Protein AF-A0AAD8Y203-F1 (afdb_monomer_lite)

Sequence (246 aa):
MCTVCIVSIIPESLSLRHSIGEWCLFFSMGWGVYALLSNWLSTMPDEDEWGNLLAPPPPIEGDIITSKEQSSSWRLTVLLFLALLLHNFPEGLAVAFASSASSNSSIDSSPSSLASIVTLSIALHNIPEGIVIAVPCMAARPNKPWLAFGLASLSGLAEPFGAFLCLTMMRLNRSFAANGHDIASSSVNIGGSLAFVAGIMMAVSICELIPQALEQQKESDDPNSFNTGIVLGGTVMVLTELCIGD

Radius of gyration: 20.48 Å; chains: 1; bounding box: 59×30×64 Å

pLDDT: mean 76.32, std 13.88, range [38.09, 94.19]

Foldseek 3Di:
DLLCLVPPLQVVLVVLDPDPVLLVVLLVVLLVVLVVVVVVVVPPDPLVVCCVVVNQPDDPPDDPVLSVLLSVLSVQLVVLLVLLLVLLLLLLLLLLLLVVVLVVDPDDDDSPQRSVLSVQLVVVVLVVSLCSNLVSVCSNPVPCSVVSNVSSVNSNVSNVVSNVVNVVVVVVVVVVCVPPPPPVPPPPSSSSSSSSSSSNNVSSCPPPVLVVLVVVCVVDPDVCPSVCCVVVVSVVSVVSSVVRVD

Structure (mmCIF, N/CA/C/O backbone):
data_AF-A0AAD8Y203-F1
#
_entry.id   AF-A0AAD8Y203-F1
#
loop_
_atom_site.group_PDB
_atom_site.id
_atom_site.type_symbol
_atom_site.label_atom_id
_atom_site.label_alt_id
_atom_site.label_comp_id
_atom_site.label_asym_id
_atom_site.label_entity_id
_atom_site.label_seq_id
_atom_site.pdbx_PDB_ins_code
_atom_site.Cartn_x
_atom_site.Cartn_y
_atom_site.Cartn_z
_atom_site.occupancy
_atom_site.B_iso_or_equiv
_atom_site.auth_seq_id
_atom_site.auth_comp_id
_atom_site.auth_asym_id
_atom_site.auth_atom_id
_atom_site.pdbx_PDB_model_num
ATOM 1 N N . MET A 1 1 ? -5.215 -1.401 -4.037 1.00 73.06 1 MET A N 1
ATOM 2 C CA . MET A 1 1 ? -3.788 -1.753 -4.165 1.00 73.06 1 MET A CA 1
ATOM 3 C C . MET A 1 1 ? -3.548 -2.852 -5.189 1.00 73.06 1 MET A C 1
ATOM 5 O O . MET A 1 1 ? -2.939 -2.560 -6.209 1.00 73.06 1 MET A O 1
ATOM 9 N N . CYS A 1 2 ? -4.100 -4.065 -5.018 1.00 81.44 2 CYS A N 1
ATOM 10 C CA . CYS A 1 2 ? -3.964 -5.144 -6.016 1.00 81.44 2 CYS A CA 1
ATOM 11 C C . CYS A 1 2 ? -4.275 -4.695 -7.451 1.00 81.44 2 CYS A C 1
ATOM 13 O O . CYS A 1 2 ? -3.513 -5.008 -8.358 1.00 81.44 2 CYS A O 1
ATOM 15 N N . THR A 1 3 ? -5.352 -3.930 -7.649 1.00 81.62 3 THR A N 1
ATOM 16 C CA . THR A 1 3 ? -5.737 -3.406 -8.966 1.00 81.62 3 THR A CA 1
ATOM 17 C C . THR A 1 3 ? -4.644 -2.540 -9.593 1.00 81.62 3 THR A C 1
ATOM 19 O O . THR A 1 3 ? -4.228 -2.845 -10.700 1.00 81.62 3 THR A O 1
ATOM 22 N N . VAL A 1 4 ? -4.104 -1.551 -8.871 1.00 76.44 4 VAL A N 1
ATOM 23 C CA . VAL A 1 4 ? -3.029 -0.666 -9.369 1.00 76.44 4 VAL A CA 1
ATOM 24 C C . VAL A 1 4 ? -1.774 -1.466 -9.719 1.00 76.44 4 VAL A C 1
ATOM 26 O O . VAL A 1 4 ? -1.149 -1.253 -10.758 1.00 76.44 4 VAL A O 1
ATOM 29 N N . CYS A 1 5 ? -1.410 -2.450 -8.893 1.00 79.81 5 CYS A N 1
ATOM 30 C CA . CYS A 1 5 ? -0.289 -3.327 -9.216 1.00 79.81 5 CYS A CA 1
ATOM 31 C C . CYS A 1 5 ? -0.535 -4.137 -10.491 1.00 79.81 5 CYS A C 1
ATOM 33 O O . CYS A 1 5 ? 0.361 -4.238 -11.322 1.00 79.81 5 CYS A O 1
ATOM 35 N N . ILE A 1 6 ? -1.722 -4.727 -10.640 1.00 84.75 6 ILE A N 1
ATOM 36 C CA . ILE A 1 6 ? -2.056 -5.615 -11.761 1.00 84.75 6 ILE A CA 1
ATOM 37 C C . ILE A 1 6 ? -2.215 -4.837 -13.068 1.00 84.75 6 ILE A C 1
ATOM 39 O O . ILE A 1 6 ? -1.773 -5.321 -14.108 1.00 84.75 6 ILE A O 1
ATOM 43 N N . VAL A 1 7 ? -2.845 -3.665 -13.023 1.00 79.06 7 VAL A N 1
ATOM 44 C CA . VAL A 1 7 ? -3.215 -2.902 -14.220 1.00 79.06 7 VAL A CA 1
ATOM 45 C C . VAL A 1 7 ? -2.117 -1.926 -14.638 1.00 79.06 7 VAL A C 1
ATOM 47 O O . VAL A 1 7 ? -1.874 -1.783 -15.833 1.00 79.06 7 VAL A O 1
ATOM 50 N N . SER A 1 8 ? -1.399 -1.325 -13.686 1.00 75.50 8 SER A N 1
ATOM 51 C CA . SER A 1 8 ? -0.403 -0.288 -13.982 1.00 75.50 8 SER A CA 1
ATOM 52 C C . SER A 1 8 ? 1.034 -0.768 -13.774 1.00 75.50 8 SER A C 1
ATOM 54 O O . SER A 1 8 ? 1.823 -0.836 -14.718 1.00 75.50 8 SER A O 1
ATOM 56 N N . ILE A 1 9 ? 1.401 -1.139 -12.544 1.00 78.00 9 ILE A N 1
ATOM 57 C CA . ILE A 1 9 ? 2.820 -1.327 -12.183 1.00 78.00 9 ILE A CA 1
ATOM 58 C C . ILE A 1 9 ? 3.416 -2.583 -12.830 1.00 78.00 9 ILE A C 1
ATOM 60 O O . ILE A 1 9 ? 4.532 -2.538 -13.347 1.00 78.00 9 ILE A O 1
ATOM 64 N N . ILE A 1 10 ? 2.700 -3.713 -12.821 1.00 86.19 10 ILE A N 1
ATOM 65 C CA . ILE A 1 10 ? 3.190 -4.966 -13.408 1.00 86.19 10 ILE A CA 1
ATOM 66 C C . ILE A 1 10 ? 3.362 -4.820 -14.928 1.00 86.19 10 ILE A C 1
ATOM 68 O O . ILE A 1 10 ? 4.470 -5.091 -15.397 1.00 86.19 10 ILE A O 1
ATOM 72 N N . PRO A 1 11 ? 2.366 -4.361 -15.709 1.00 83.00 11 PRO A N 1
ATOM 73 C CA . PRO A 1 11 ? 2.535 -4.175 -17.149 1.00 83.00 11 PRO A CA 1
ATOM 74 C C . PRO A 1 11 ? 3.680 -3.224 -17.509 1.00 83.00 11 PRO A C 1
ATOM 76 O O . PRO A 1 11 ? 4.482 -3.558 -18.381 1.00 83.00 11 PRO A O 1
ATOM 79 N N . GLU A 1 12 ? 3.828 -2.110 -16.789 1.00 78.38 12 GLU A N 1
ATOM 80 C CA . GLU A 1 12 ? 4.913 -1.150 -17.028 1.00 78.38 12 GLU A CA 1
ATOM 81 C C . GLU A 1 12 ? 6.288 -1.715 -16.633 1.00 78.38 12 GLU A C 1
ATOM 83 O O . GLU A 1 12 ? 7.275 -1.605 -17.358 1.00 78.38 12 GLU A O 1
ATOM 88 N N . SER A 1 13 ? 6.373 -2.428 -15.507 1.00 83.00 13 SER A N 1
ATOM 89 C CA . SER A 1 13 ? 7.614 -3.113 -15.118 1.00 83.00 13 SER A CA 1
ATOM 90 C C . SER A 1 13 ? 8.032 -4.174 -16.142 1.00 83.00 13 SER A C 1
ATOM 92 O O . SER A 1 13 ? 9.222 -4.396 -16.374 1.00 83.00 13 SER A O 1
ATOM 94 N N . LEU A 1 14 ? 7.050 -4.824 -16.773 1.00 83.94 14 LEU A N 1
ATOM 95 C CA . LEU A 1 14 ? 7.259 -5.798 -17.829 1.00 83.94 14 LEU A CA 1
ATOM 96 C C . LEU A 1 14 ? 7.660 -5.110 -19.143 1.00 83.94 14 LEU A C 1
ATOM 98 O O . LEU A 1 14 ? 8.529 -5.647 -19.829 1.00 83.94 14 LEU A O 1
ATOM 102 N N . SER A 1 15 ? 7.089 -3.958 -19.501 1.00 80.50 15 SER A N 1
ATOM 103 C CA . SER A 1 15 ? 7.440 -3.228 -20.732 1.00 80.50 15 SER A CA 1
ATOM 104 C C . SER A 1 15 ? 8.883 -2.703 -20.703 1.00 80.50 15 SER A C 1
ATOM 106 O O . SER A 1 15 ? 9.566 -2.718 -21.726 1.00 80.50 15 SER A O 1
ATOM 108 N N . LEU A 1 16 ? 9.377 -2.337 -19.516 1.00 76.81 16 LEU A N 1
ATOM 109 C CA . LEU A 1 16 ? 10.721 -1.794 -19.292 1.00 76.81 16 LEU A CA 1
ATOM 110 C C . LEU A 1 16 ? 11.803 -2.859 -19.015 1.00 76.81 16 LEU A C 1
ATOM 112 O O . LEU A 1 16 ? 12.959 -2.502 -18.780 1.00 76.81 16 LEU A O 1
ATOM 116 N N . ARG A 1 17 ? 11.467 -4.161 -19.002 1.00 74.38 17 ARG A N 1
ATOM 117 C CA . ARG A 1 17 ? 12.418 -5.238 -18.648 1.00 74.38 17 ARG A CA 1
ATOM 118 C C . ARG A 1 17 ? 13.262 -5.714 -19.832 1.00 74.38 17 ARG A C 1
ATOM 120 O O . ARG A 1 17 ? 12.772 -5.832 -20.951 1.00 74.38 17 ARG A O 1
ATOM 127 N N . HIS A 1 18 ? 14.486 -6.160 -19.543 1.00 70.50 18 HIS A N 1
ATOM 128 C CA . HIS A 1 18 ? 15.331 -6.872 -20.511 1.00 70.50 18 HIS A CA 1
ATOM 129 C C . HIS A 1 18 ? 15.060 -8.386 -20.552 1.00 70.50 18 HIS A C 1
ATOM 131 O O . HIS A 1 18 ? 15.062 -8.986 -21.626 1.00 70.50 18 HIS A O 1
ATOM 137 N N . SER A 1 19 ? 14.796 -9.016 -19.400 1.00 87.19 19 SER A N 1
ATOM 138 C CA . SER A 1 19 ? 14.534 -10.457 -19.284 1.00 87.19 19 SER A CA 1
ATOM 139 C C . SER A 1 19 ? 13.443 -10.760 -18.256 1.00 87.19 19 SER A C 1
ATOM 141 O O . SER A 1 19 ? 13.346 -10.112 -17.215 1.00 87.19 19 SER A O 1
ATOM 143 N N . ILE A 1 20 ? 12.626 -11.787 -18.522 1.00 89.31 20 ILE A N 1
ATOM 144 C CA . ILE A 1 20 ? 11.624 -12.273 -17.560 1.00 89.31 20 ILE A CA 1
ATOM 145 C C . ILE A 1 20 ? 12.271 -12.872 -16.305 1.00 89.31 20 ILE A C 1
ATOM 147 O O . ILE A 1 20 ? 11.727 -12.724 -15.218 1.00 89.31 20 ILE A O 1
ATOM 151 N N . GLY A 1 21 ? 13.448 -13.496 -16.437 1.00 89.44 21 GLY A N 1
ATOM 152 C CA . GLY A 1 21 ? 14.162 -14.071 -15.297 1.00 89.44 21 GLY A CA 1
ATOM 153 C C . GLY A 1 21 ? 14.600 -12.996 -14.305 1.00 89.44 21 GLY A C 1
ATOM 154 O O . GLY A 1 21 ? 14.379 -13.137 -13.107 1.00 89.44 21 GLY A O 1
ATOM 155 N N . GLU A 1 22 ? 15.137 -11.884 -14.809 1.00 86.50 22 GLU A N 1
ATOM 156 C CA . GLU A 1 22 ? 15.487 -10.723 -13.985 1.00 86.50 22 GLU A CA 1
ATOM 157 C C . GLU A 1 22 ? 14.253 -10.134 -13.304 1.00 86.50 22 GLU A C 1
ATOM 159 O O . GLU A 1 22 ? 14.273 -9.888 -12.102 1.00 86.50 22 GLU A O 1
ATOM 164 N N . TRP A 1 23 ? 13.151 -9.979 -14.040 1.00 90.44 23 TRP A N 1
ATOM 165 C CA . TRP A 1 23 ? 11.895 -9.488 -13.474 1.00 90.44 23 TRP A CA 1
ATOM 166 C C . TRP A 1 23 ? 11.397 -10.368 -12.321 1.00 90.44 23 TRP A C 1
ATOM 168 O O . TRP A 1 23 ? 11.092 -9.851 -11.247 1.00 90.44 23 TRP A O 1
ATOM 178 N N . CYS A 1 24 ? 11.390 -11.694 -12.497 1.00 93.75 24 CYS A N 1
ATOM 179 C CA . CYS A 1 24 ? 11.003 -12.629 -11.441 1.00 93.75 24 CYS A CA 1
ATOM 180 C C . CYS A 1 24 ? 11.917 -12.522 -10.214 1.00 93.75 24 CYS A C 1
ATOM 182 O O . CYS A 1 24 ? 11.424 -12.619 -9.091 1.00 93.75 24 CYS A O 1
ATOM 184 N N . LEU A 1 25 ? 13.223 -12.306 -10.409 1.00 92.31 25 LEU A N 1
ATOM 185 C CA . LEU A 1 25 ? 14.168 -12.102 -9.308 1.00 92.31 25 LEU A CA 1
ATOM 186 C C . LEU A 1 25 ? 13.836 -10.835 -8.516 1.00 92.31 25 LEU A C 1
ATOM 188 O O . LEU A 1 25 ? 13.725 -10.904 -7.295 1.00 92.31 25 LEU A O 1
ATOM 192 N N . PHE A 1 26 ? 13.625 -9.704 -9.192 1.00 90.31 26 PHE A N 1
ATOM 193 C CA . PHE A 1 26 ? 13.267 -8.449 -8.525 1.00 90.31 26 PHE A CA 1
ATOM 194 C C . PHE A 1 26 ? 11.910 -8.533 -7.819 1.00 90.31 26 PHE A C 1
ATOM 196 O O . PHE A 1 26 ? 11.800 -8.136 -6.660 1.00 90.31 26 PHE A O 1
ATOM 203 N N . PHE A 1 27 ? 10.901 -9.110 -8.472 1.00 92.56 27 PHE A N 1
ATOM 204 C CA . PHE A 1 27 ? 9.587 -9.331 -7.868 1.00 92.56 27 PHE A CA 1
ATOM 205 C C . PHE A 1 27 ? 9.682 -10.214 -6.613 1.00 92.56 27 PHE A C 1
ATOM 207 O O . PHE A 1 27 ? 9.148 -9.872 -5.557 1.00 92.56 27 PHE A O 1
ATOM 214 N N . SER A 1 28 ? 10.440 -11.313 -6.691 1.00 94.19 28 SER A N 1
ATOM 215 C CA . SER A 1 28 ? 10.671 -12.213 -5.550 1.00 94.19 28 SER A CA 1
ATOM 216 C C . SER A 1 28 ? 11.475 -11.542 -4.437 1.00 94.19 28 SER A C 1
ATOM 218 O O . SER A 1 28 ? 11.228 -11.797 -3.262 1.00 94.19 28 SER A O 1
ATOM 220 N N . MET A 1 29 ? 12.414 -10.656 -4.779 1.00 91.38 29 MET A N 1
ATOM 221 C CA . MET A 1 29 ? 13.146 -9.852 -3.801 1.00 91.38 29 MET A CA 1
ATOM 222 C C . MET A 1 29 ? 12.202 -8.911 -3.042 1.00 91.38 29 MET A C 1
ATOM 224 O O . MET A 1 29 ? 12.346 -8.770 -1.829 1.00 91.38 29 MET A O 1
ATOM 228 N N . GLY A 1 30 ? 11.202 -8.333 -3.716 1.00 88.75 30 GLY A N 1
ATOM 229 C CA . GLY A 1 30 ? 10.141 -7.558 -3.067 1.00 88.75 30 GLY A CA 1
ATOM 230 C C . GLY A 1 30 ? 9.349 -8.396 -2.060 1.00 88.75 30 GLY A C 1
ATOM 231 O O . GLY A 1 30 ? 9.157 -7.982 -0.918 1.00 88.75 30 GLY A O 1
ATOM 232 N N . TRP A 1 31 ? 8.993 -9.627 -2.433 1.00 90.81 31 TRP A N 1
ATOM 233 C CA . TRP A 1 31 ? 8.357 -10.582 -1.517 1.00 90.81 31 TRP A CA 1
ATOM 234 C C . TRP A 1 31 ? 9.254 -10.955 -0.328 1.00 90.81 31 TRP A C 1
ATOM 236 O O . TRP A 1 31 ? 8.781 -11.099 0.797 1.00 90.81 31 TRP A O 1
ATOM 246 N N . GLY A 1 32 ? 10.564 -11.081 -0.557 1.00 90.12 32 GLY A N 1
ATOM 247 C CA . GLY A 1 32 ? 11.553 -11.308 0.495 1.00 90.12 32 GLY A CA 1
ATOM 248 C C . GLY A 1 32 ? 11.643 -10.141 1.479 1.00 90.12 32 GLY A C 1
ATOM 249 O O . GLY A 1 32 ? 11.708 -10.366 2.684 1.00 90.12 32 GLY A O 1
ATOM 250 N N . VAL A 1 33 ? 11.581 -8.898 0.991 1.00 85.44 33 VAL A N 1
ATOM 251 C CA . VAL A 1 33 ? 11.507 -7.709 1.855 1.00 85.44 33 VAL A CA 1
ATOM 252 C C . VAL A 1 33 ? 10.214 -7.701 2.656 1.00 85.44 33 VAL A C 1
ATOM 254 O O . VAL A 1 33 ? 10.277 -7.476 3.861 1.00 85.44 33 VAL A O 1
ATOM 257 N N . TYR A 1 34 ? 9.074 -8.023 2.039 1.00 85.31 34 TYR A N 1
ATOM 258 C CA . TYR A 1 34 ? 7.835 -8.233 2.789 1.00 85.31 34 TYR A CA 1
ATOM 259 C C . TYR A 1 34 ? 8.019 -9.293 3.880 1.00 85.31 34 TYR A C 1
ATOM 261 O O . TYR A 1 34 ? 7.684 -9.020 5.021 1.00 85.31 34 TYR A O 1
ATOM 269 N N . ALA A 1 35 ? 8.609 -10.452 3.578 1.00 86.25 35 ALA A N 1
ATOM 270 C CA . ALA A 1 35 ? 8.815 -11.511 4.567 1.00 86.25 35 ALA A CA 1
ATOM 271 C C . ALA A 1 35 ? 9.720 -11.072 5.733 1.00 86.25 35 ALA A C 1
ATOM 273 O O . ALA A 1 35 ? 9.514 -11.477 6.874 1.00 86.25 35 ALA A O 1
ATOM 274 N N . LEU A 1 36 ? 10.721 -10.226 5.471 1.00 83.56 36 LEU A N 1
ATOM 275 C CA . LEU A 1 36 ? 11.549 -9.631 6.522 1.00 83.56 36 LEU A CA 1
ATOM 276 C C . LEU A 1 36 ? 10.759 -8.623 7.357 1.00 83.56 36 LEU A C 1
ATOM 278 O O . LEU A 1 36 ? 10.878 -8.629 8.581 1.00 83.56 36 LEU A O 1
ATOM 282 N N . LEU A 1 37 ? 9.955 -7.778 6.707 1.00 76.88 37 LEU A N 1
ATOM 283 C CA . LEU A 1 37 ? 9.093 -6.806 7.375 1.00 76.88 37 LEU A CA 1
ATOM 284 C C . LEU A 1 37 ? 8.013 -7.497 8.205 1.00 76.88 37 LEU A C 1
ATOM 286 O O . LEU A 1 37 ? 7.801 -7.091 9.337 1.00 76.88 37 LEU A O 1
ATOM 290 N N . SER A 1 38 ? 7.382 -8.552 7.692 1.00 77.00 38 SER A N 1
ATOM 291 C CA . SER A 1 38 ? 6.360 -9.327 8.395 1.00 77.00 38 SER A CA 1
ATOM 292 C C . SER A 1 38 ? 6.967 -10.110 9.554 1.00 77.00 38 SER A C 1
ATOM 294 O O . SER A 1 38 ? 6.402 -10.137 10.642 1.00 77.00 38 SER A O 1
ATOM 296 N N . ASN A 1 39 ? 8.166 -10.674 9.378 1.00 81.81 39 ASN A N 1
ATOM 297 C CA . ASN A 1 39 ? 8.889 -11.314 10.468 1.00 81.81 39 ASN A CA 1
ATOM 298 C C . ASN A 1 39 ? 9.279 -10.289 11.544 1.00 81.81 39 ASN A C 1
ATOM 300 O O . ASN A 1 39 ? 9.096 -10.545 12.728 1.00 81.81 39 ASN A O 1
ATOM 304 N N . TRP A 1 40 ? 9.755 -9.104 11.159 1.00 77.12 40 TRP A N 1
ATOM 305 C CA . TRP A 1 40 ? 10.027 -8.021 12.108 1.00 77.12 40 TRP A CA 1
ATOM 306 C C . TRP A 1 40 ? 8.750 -7.519 12.801 1.00 77.12 40 TRP A C 1
ATOM 308 O O . TRP A 1 40 ? 8.743 -7.336 14.017 1.00 77.12 40 TRP A O 1
ATOM 318 N N . LEU A 1 41 ? 7.645 -7.391 12.066 1.00 68.38 41 LEU A N 1
ATOM 319 C CA . LEU A 1 41 ? 6.327 -7.056 12.607 1.00 68.38 41 LEU A CA 1
ATOM 320 C C . LEU A 1 41 ? 5.859 -8.119 13.611 1.00 68.38 41 LEU A C 1
ATOM 322 O O . LEU A 1 41 ? 5.340 -7.770 14.662 1.00 68.38 41 LEU A O 1
ATOM 326 N N . SER A 1 42 ? 6.134 -9.400 13.352 1.00 69.12 42 SER A N 1
ATOM 327 C CA . SER A 1 42 ? 5.827 -10.496 14.280 1.00 69.12 42 SER A CA 1
ATOM 328 C C . SER A 1 42 ? 6.706 -10.517 15.534 1.00 69.12 42 SER A C 1
ATOM 330 O O . SER A 1 42 ? 6.329 -11.125 16.527 1.00 69.12 42 SER A O 1
ATOM 332 N N . THR A 1 43 ? 7.870 -9.852 15.512 1.00 69.69 43 THR A N 1
ATOM 333 C CA . THR A 1 43 ? 8.705 -9.655 16.714 1.00 69.69 43 THR A CA 1
ATOM 334 C C . THR A 1 43 ? 8.273 -8.462 17.553 1.00 69.69 43 THR A C 1
ATOM 336 O O . THR A 1 43 ? 8.867 -8.205 18.602 1.00 69.69 43 THR A O 1
ATOM 339 N N . MET A 1 44 ? 7.277 -7.701 17.093 1.00 61.19 44 MET A N 1
ATOM 340 C CA . MET A 1 44 ? 6.707 -6.659 17.926 1.00 61.19 44 MET A CA 1
ATOM 341 C C . MET A 1 44 ? 6.047 -7.278 19.162 1.00 61.19 44 MET A C 1
ATOM 343 O O . MET A 1 44 ? 5.532 -8.389 19.063 1.00 61.19 44 MET A O 1
ATOM 347 N N . PRO A 1 45 ? 6.073 -6.569 20.308 1.00 57.53 45 PRO A N 1
ATOM 348 C CA . PRO A 1 45 ? 5.493 -7.040 21.561 1.00 57.53 45 PRO A CA 1
ATOM 349 C C . PRO A 1 45 ? 4.088 -7.624 21.39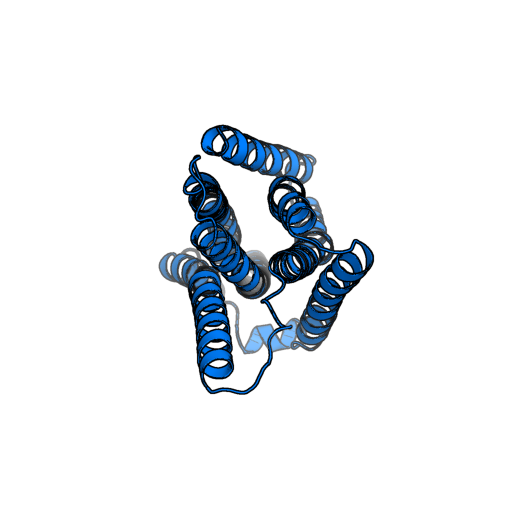2 1.00 57.53 45 PRO A C 1
ATOM 351 O O . PRO A 1 45 ? 3.323 -7.160 20.545 1.00 57.53 45 PRO A O 1
ATOM 354 N N . ASP A 1 46 ? 3.738 -8.609 22.215 1.00 54.88 46 ASP A N 1
ATOM 355 C CA . ASP A 1 46 ? 2.386 -9.165 22.234 1.00 54.88 46 ASP A CA 1
ATOM 356 C C . ASP A 1 46 ? 1.351 -8.107 22.668 1.00 54.88 46 ASP A C 1
ATOM 358 O O . ASP A 1 46 ? 1.672 -7.041 23.208 1.00 54.88 46 ASP A O 1
ATOM 362 N N . GLU A 1 47 ? 0.077 -8.414 22.418 1.00 50.28 47 GLU A N 1
ATOM 363 C CA . GLU A 1 47 ? -1.098 -7.546 22.602 1.00 50.28 47 GLU A CA 1
ATOM 364 C C . GLU A 1 47 ? -1.139 -6.820 23.963 1.00 50.28 47 GLU A C 1
ATOM 366 O O . GLU A 1 47 ? -1.573 -5.667 24.047 1.00 50.28 47 GLU A O 1
ATOM 371 N N . ASP A 1 48 ? -0.621 -7.467 25.009 1.00 53.91 48 ASP A N 1
ATOM 372 C CA . ASP A 1 48 ? -0.634 -6.994 26.394 1.00 53.91 48 ASP A CA 1
ATOM 373 C C . ASP A 1 48 ? 0.468 -5.952 26.693 1.00 53.91 48 ASP A C 1
ATOM 375 O O . ASP A 1 48 ? 0.284 -5.062 27.530 1.00 53.91 48 ASP A O 1
ATOM 379 N N . GLU A 1 49 ? 1.611 -6.009 25.998 1.00 53.50 49 GLU A N 1
ATOM 380 C CA . GLU A 1 49 ? 2.730 -5.067 26.177 1.00 53.50 49 GLU A CA 1
ATOM 381 C C . GLU A 1 49 ? 2.508 -3.758 25.403 1.00 53.50 49 GLU A C 1
ATOM 383 O O . GLU A 1 49 ? 2.794 -2.669 25.921 1.00 53.50 49 GLU A O 1
ATOM 388 N N . TRP A 1 50 ? 1.896 -3.821 24.213 1.00 52.53 50 TRP A N 1
ATOM 389 C CA . TRP A 1 50 ? 1.411 -2.621 23.514 1.00 52.53 50 TRP A CA 1
ATOM 390 C C . TRP A 1 50 ? 0.316 -1.904 24.294 1.00 52.53 50 TRP A C 1
ATOM 392 O O . TRP A 1 50 ? 0.272 -0.674 24.285 1.00 52.53 50 TRP A O 1
ATOM 402 N N . GLY A 1 51 ? -0.514 -2.646 25.031 1.00 48.31 51 GLY A N 1
ATOM 403 C CA . GLY A 1 51 ? -1.500 -2.090 25.956 1.00 48.31 51 GLY A CA 1
ATOM 404 C C . GLY A 1 51 ? -0.901 -1.191 27.046 1.00 48.31 51 GLY A C 1
ATOM 405 O O . GLY A 1 51 ? -1.624 -0.378 27.611 1.00 48.31 51 GLY A O 1
ATOM 406 N N . ASN A 1 52 ? 0.409 -1.263 27.309 1.00 49.31 52 ASN A N 1
ATOM 407 C CA . ASN A 1 52 ? 1.098 -0.382 28.259 1.00 49.31 52 ASN A CA 1
ATOM 408 C C . ASN A 1 52 ? 1.849 0.781 27.578 1.00 49.31 52 ASN A C 1
ATOM 410 O O . ASN A 1 52 ? 1.901 1.880 28.130 1.00 49.31 52 ASN A O 1
ATOM 414 N N . LEU A 1 53 ? 2.397 0.578 26.373 1.00 49.69 53 LEU A N 1
ATOM 415 C CA . LEU A 1 53 ? 3.105 1.612 25.588 1.00 49.69 53 LEU A CA 1
ATOM 416 C C . LEU A 1 53 ? 2.160 2.545 24.814 1.00 49.69 53 LEU A C 1
ATOM 418 O O . LEU A 1 53 ? 2.448 3.726 24.619 1.00 49.69 53 LEU A O 1
ATOM 422 N N . LEU A 1 54 ? 1.019 2.011 24.391 1.00 55.59 54 LEU A N 1
ATOM 423 C CA . LEU A 1 54 ? -0.034 2.666 23.625 1.00 55.59 54 LEU A CA 1
ATOM 424 C C . LEU A 1 54 ? -1.366 2.555 24.370 1.00 55.59 54 LEU A C 1
ATOM 426 O O . LEU A 1 54 ? -2.401 2.353 23.739 1.00 55.59 54 LEU A O 1
ATOM 430 N N . ALA A 1 55 ? -1.333 2.671 25.701 1.00 54.38 55 ALA A N 1
ATOM 431 C CA . ALA A 1 55 ? -2.477 2.373 26.547 1.00 54.38 55 ALA A CA 1
ATOM 432 C C . ALA A 1 55 ? -3.786 2.981 26.024 1.00 54.38 55 ALA A C 1
ATOM 434 O O . ALA A 1 55 ? -3.812 4.177 25.663 1.00 54.38 55 ALA A O 1
ATOM 435 N N . PRO A 1 56 ? -4.872 2.176 25.963 1.00 54.88 56 PRO A N 1
ATOM 436 C CA . PRO A 1 56 ? -6.180 2.717 25.656 1.00 54.88 56 PRO A CA 1
ATOM 437 C C . PRO A 1 56 ? -6.448 3.859 26.647 1.00 54.88 56 PRO A C 1
ATOM 439 O O . PRO A 1 56 ? -6.035 3.785 27.810 1.00 54.88 56 PRO A O 1
ATOM 442 N N . PRO A 1 57 ? -7.046 4.977 26.200 1.00 58.19 57 PRO A N 1
ATOM 443 C CA . PRO A 1 57 ? -7.427 6.030 27.130 1.00 58.19 57 PRO A CA 1
ATOM 444 C C . PRO A 1 57 ? -8.280 5.441 28.268 1.00 58.19 57 PRO A C 1
ATOM 446 O O . PRO A 1 57 ? -8.949 4.427 28.056 1.00 58.19 57 PRO A O 1
ATOM 449 N N . PRO A 1 58 ? -8.266 6.058 29.466 1.00 59.31 58 PRO A N 1
ATOM 450 C CA . PRO A 1 58 ? -9.130 5.615 30.550 1.00 59.31 58 PRO A CA 1
ATOM 451 C C . PRO A 1 58 ? -10.578 5.515 30.040 1.00 59.31 58 PRO A C 1
ATOM 453 O O . PRO A 1 58 ? -10.984 6.378 29.250 1.00 59.31 58 PRO A O 1
ATOM 456 N N . PRO A 1 59 ? -11.331 4.473 30.443 1.00 56.94 59 PRO A N 1
ATOM 457 C CA . PRO A 1 59 ? -12.697 4.264 29.982 1.00 56.94 59 PRO A CA 1
ATOM 458 C C . PRO A 1 59 ? -13.534 5.531 30.145 1.00 56.94 59 PRO A C 1
ATOM 460 O O . PRO A 1 59 ? -13.377 6.261 31.125 1.00 56.94 59 PRO A O 1
ATOM 463 N N . ILE A 1 60 ? -14.467 5.764 29.223 1.00 59.78 60 ILE A N 1
ATOM 464 C CA . ILE A 1 60 ? -15.573 6.680 29.505 1.00 59.78 60 ILE A CA 1
ATOM 465 C C . ILE A 1 60 ? -16.347 6.046 30.669 1.00 59.78 60 ILE A C 1
ATOM 467 O O . ILE A 1 60 ? -16.746 4.885 30.581 1.00 59.78 60 ILE A O 1
ATOM 471 N N . GLU A 1 61 ? -16.451 6.767 31.785 1.00 57.09 61 GLU A N 1
ATOM 472 C CA . GLU A 1 61 ? -16.958 6.267 33.066 1.00 57.09 61 GLU A CA 1
ATOM 473 C C . GLU A 1 61 ? -18.284 5.491 32.892 1.00 57.09 61 GLU A C 1
ATOM 475 O O . GLU A 1 61 ? -19.289 6.071 32.482 1.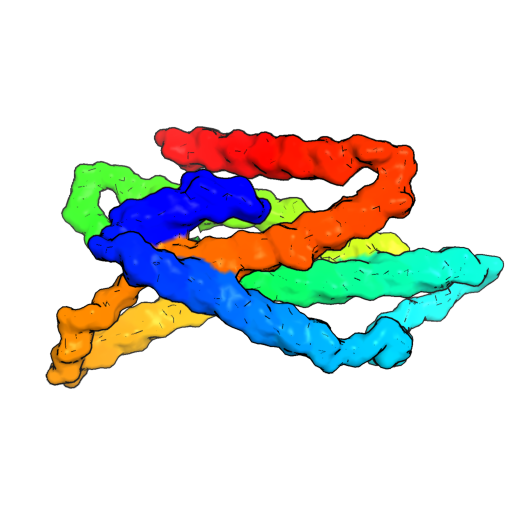00 57.09 61 GLU A O 1
ATOM 480 N N . GLY A 1 62 ? -18.294 4.189 33.217 1.00 59.69 62 GLY A N 1
ATOM 481 C CA . G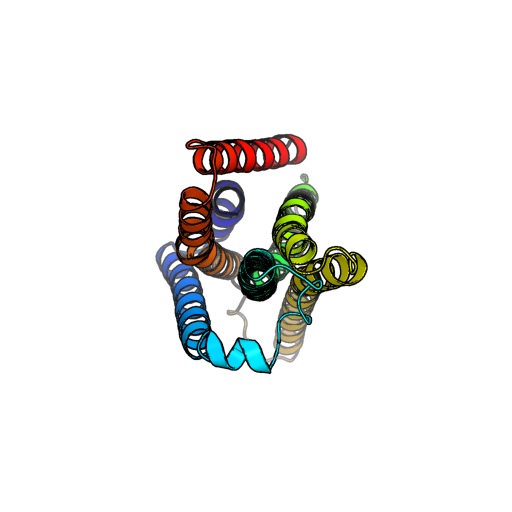LY A 1 62 ? -19.530 3.422 33.433 1.00 59.69 62 GLY A CA 1
ATOM 482 C C . GLY A 1 62 ? -19.763 2.148 32.611 1.00 59.69 62 GLY A C 1
ATOM 483 O O . GLY A 1 62 ? -20.675 1.410 32.977 1.00 59.69 62 GLY A O 1
ATOM 484 N N . ASP A 1 63 ? -18.977 1.832 31.572 1.00 59.19 63 ASP A N 1
ATOM 485 C CA . ASP A 1 63 ? -19.245 0.636 30.749 1.00 59.19 63 ASP A CA 1
ATOM 486 C C . ASP A 1 63 ? -17.970 -0.103 30.275 1.00 59.19 63 ASP A C 1
ATOM 488 O O . ASP A 1 63 ? -17.153 0.407 29.501 1.00 59.19 63 ASP A O 1
ATOM 492 N N . ILE A 1 64 ? -17.805 -1.335 30.780 1.00 61.81 64 ILE A N 1
ATOM 493 C CA . ILE A 1 64 ? -16.672 -2.247 30.529 1.00 61.81 64 ILE A CA 1
ATOM 494 C C . ILE A 1 64 ? -16.659 -2.735 29.070 1.00 61.81 64 ILE A C 1
ATOM 496 O O . ILE A 1 64 ? -15.599 -3.074 28.544 1.00 61.81 64 ILE A O 1
ATOM 500 N N . ILE A 1 65 ? -17.812 -2.767 28.396 1.00 60.84 65 ILE A N 1
ATOM 501 C CA . ILE A 1 65 ? -17.899 -3.229 27.003 1.00 60.84 65 ILE A CA 1
ATOM 502 C C . ILE A 1 65 ? -17.232 -2.204 26.072 1.00 60.84 65 ILE A C 1
ATOM 504 O O . ILE A 1 65 ? -16.359 -2.562 25.279 1.00 60.84 65 ILE A O 1
ATOM 508 N N . THR A 1 66 ? -17.513 -0.914 26.273 1.00 66.81 66 THR A N 1
ATOM 509 C CA . THR A 1 66 ? -16.901 0.199 25.521 1.00 66.81 66 THR A CA 1
ATOM 510 C C . THR A 1 66 ? -15.380 0.275 25.646 1.00 66.81 66 THR A C 1
ATOM 512 O O . THR A 1 66 ? -14.707 0.683 24.700 1.00 66.81 66 THR A O 1
ATOM 515 N N . SER A 1 67 ? -14.806 -0.092 26.797 1.00 66.31 67 SER A N 1
ATOM 516 C CA . SER A 1 67 ? -13.348 -0.028 26.982 1.00 66.31 67 SER A CA 1
ATOM 517 C C . SER A 1 67 ? -12.618 -1.108 26.180 1.00 66.31 67 SER A C 1
ATOM 519 O O . SER A 1 67 ? -11.540 -0.850 25.636 1.00 66.31 67 SER A O 1
ATOM 521 N N . LYS A 1 68 ? -13.224 -2.292 26.037 1.00 67.19 68 LYS A N 1
ATOM 522 C CA . LYS A 1 68 ? -12.678 -3.386 25.227 1.00 67.19 68 LYS A CA 1
ATOM 523 C C . LYS A 1 68 ? -12.731 -3.064 23.728 1.00 67.19 68 LYS A C 1
ATOM 525 O O . LYS A 1 68 ? -11.736 -3.266 23.032 1.00 67.19 68 LYS A O 1
ATOM 530 N N . GLU A 1 69 ? -13.841 -2.503 23.248 1.00 69.62 69 GLU A N 1
ATOM 531 C CA . GLU A 1 69 ? -14.002 -2.083 21.844 1.00 69.62 69 GLU A CA 1
ATOM 532 C C . GLU A 1 69 ? -13.033 -0.958 21.444 1.00 69.62 69 GLU A C 1
ATOM 534 O O . GLU A 1 69 ? -12.401 -1.022 20.384 1.00 69.62 69 GLU A O 1
ATOM 539 N N . GLN A 1 70 ? -12.843 0.045 22.312 1.00 72.25 70 GLN A N 1
ATOM 540 C CA . GLN A 1 70 ? -11.876 1.126 22.074 1.00 72.25 70 GLN A CA 1
ATOM 541 C C . GLN A 1 70 ? -10.435 0.608 22.005 1.00 72.25 70 GLN A C 1
ATOM 543 O O . GLN A 1 70 ? -9.658 1.068 21.166 1.00 72.25 70 GLN A O 1
ATOM 548 N N . SER A 1 71 ? -10.079 -0.364 22.852 1.00 68.69 71 SER A N 1
ATOM 549 C CA . SER A 1 71 ? -8.751 -0.984 22.827 1.00 68.69 71 SER A CA 1
ATOM 550 C C . SER A 1 71 ? -8.507 -1.762 21.532 1.00 68.69 71 SER A C 1
ATOM 552 O O . SER A 1 71 ? -7.439 -1.627 20.934 1.00 68.69 71 SER A O 1
ATOM 554 N N . SER A 1 72 ? -9.499 -2.532 21.069 1.00 70.19 72 SER A N 1
ATOM 555 C CA . SER A 1 72 ? -9.415 -3.256 19.792 1.00 70.19 72 SER A CA 1
ATOM 556 C C . SER A 1 72 ? -9.258 -2.292 18.609 1.00 70.19 72 SER A C 1
ATOM 558 O O . SER A 1 72 ? -8.334 -2.419 17.804 1.00 70.19 72 SER A O 1
ATOM 560 N N . SER A 1 73 ? -10.078 -1.237 18.568 1.00 78.88 73 SER A N 1
ATOM 561 C CA . SER A 1 73 ? -10.028 -0.208 17.518 1.00 78.88 73 SER A CA 1
ATOM 562 C C . SER A 1 73 ? -8.692 0.541 17.492 1.00 78.88 73 SER A C 1
ATOM 564 O O . SER A 1 73 ? -8.149 0.845 16.427 1.00 78.88 73 SER A O 1
ATOM 566 N N . TRP A 1 74 ? -8.119 0.832 18.663 1.00 79.00 74 TRP A N 1
ATOM 567 C CA . TRP A 1 74 ? -6.825 1.504 18.758 1.00 79.00 74 TRP A CA 1
ATOM 568 C C . TRP A 1 74 ? -5.687 0.619 18.255 1.00 79.00 74 TRP A C 1
ATOM 570 O O . TRP A 1 74 ? -4.821 1.079 17.514 1.00 79.00 74 TRP A O 1
ATOM 580 N N . ARG A 1 75 ? -5.719 -0.668 18.602 1.00 73.75 75 ARG A N 1
ATOM 581 C CA . ARG A 1 75 ? -4.758 -1.645 18.094 1.00 73.75 75 ARG A CA 1
ATOM 582 C C . ARG A 1 75 ? -4.827 -1.749 16.574 1.00 73.75 75 ARG A C 1
ATOM 584 O O . ARG A 1 75 ? -3.798 -1.640 15.911 1.00 73.75 75 ARG A O 1
ATOM 591 N N . LEU A 1 76 ? -6.034 -1.893 16.034 1.00 77.25 76 LEU A N 1
ATOM 592 C CA . LEU A 1 76 ? -6.271 -1.910 14.594 1.00 77.25 76 LEU A CA 1
ATOM 593 C C . LEU A 1 76 ? -5.719 -0.640 13.926 1.00 77.25 76 LEU A C 1
ATOM 595 O O . LEU A 1 76 ? -5.039 -0.726 12.911 1.00 77.25 76 LEU A O 1
ATOM 599 N N . THR A 1 77 ? -5.925 0.530 14.539 1.00 83.19 77 THR A N 1
ATOM 600 C CA . THR A 1 77 ? -5.375 1.807 14.049 1.00 83.19 77 THR A CA 1
ATOM 601 C C . THR A 1 77 ? -3.857 1.767 13.908 1.00 83.19 77 THR A C 1
ATOM 603 O O . THR A 1 77 ? -3.323 2.208 12.896 1.00 83.19 77 THR A O 1
ATOM 606 N N . VAL A 1 78 ? -3.153 1.267 14.924 1.00 81.56 78 VAL A N 1
ATOM 607 C CA . VAL A 1 78 ? -1.682 1.239 14.961 1.00 81.56 78 VAL A CA 1
ATOM 608 C C . VAL A 1 78 ? -1.132 0.255 13.935 1.00 81.56 78 VAL A C 1
ATOM 610 O O . VAL A 1 78 ? -0.185 0.589 13.223 1.00 81.56 78 VAL A O 1
ATOM 613 N N . LEU A 1 79 ? -1.749 -0.925 13.832 1.00 75.19 79 LEU A N 1
ATOM 614 C CA . LEU A 1 79 ? -1.391 -1.933 12.836 1.00 75.19 79 LEU A CA 1
ATOM 615 C C . LEU A 1 79 ? -1.573 -1.389 11.417 1.00 75.19 79 LEU A C 1
ATOM 617 O O . LEU A 1 79 ? -0.640 -1.454 10.620 1.00 75.19 79 LEU A O 1
ATOM 621 N N . LEU A 1 80 ? -2.729 -0.784 11.127 1.00 80.88 80 LEU A N 1
ATOM 622 C CA . LEU A 1 80 ? -3.014 -0.187 9.821 1.00 80.88 80 LEU A CA 1
ATOM 623 C C . LEU A 1 80 ? -2.094 0.995 9.522 1.00 80.88 80 LEU A C 1
ATOM 625 O O . LEU A 1 80 ? -1.575 1.091 8.416 1.00 80.88 80 LEU A O 1
ATOM 629 N N . PHE A 1 81 ? -1.837 1.860 10.507 1.00 87.00 81 PHE A N 1
ATOM 630 C CA . PHE A 1 81 ? -0.886 2.961 10.368 1.00 87.00 81 PHE A CA 1
ATOM 631 C C . PHE A 1 81 ? 0.500 2.452 9.972 1.00 87.00 81 PHE A C 1
ATOM 633 O O . PHE A 1 81 ? 1.099 2.984 9.042 1.00 87.00 81 PHE A O 1
ATOM 640 N N . LEU A 1 82 ? 1.012 1.429 10.658 1.00 81.31 82 LEU A N 1
ATOM 641 C CA . LEU A 1 82 ? 2.356 0.924 10.405 1.00 81.31 82 LEU A CA 1
ATOM 642 C C . LEU A 1 82 ? 2.442 0.145 9.088 1.00 81.31 82 LEU A C 1
ATOM 644 O O . LEU A 1 82 ? 3.417 0.297 8.352 1.00 81.31 82 LEU A O 1
ATOM 648 N N . ALA A 1 83 ? 1.413 -0.644 8.773 1.00 76.06 83 ALA A N 1
ATOM 649 C CA . ALA A 1 83 ? 1.304 -1.353 7.504 1.00 76.06 83 ALA A CA 1
ATOM 650 C C . ALA A 1 83 ? 1.272 -0.377 6.320 1.00 76.06 83 ALA A C 1
ATOM 652 O O . ALA A 1 83 ? 2.036 -0.551 5.372 1.00 76.06 83 ALA A O 1
ATOM 653 N N . LEU A 1 84 ? 0.452 0.677 6.398 1.00 83.12 84 LEU A N 1
ATOM 654 C CA . LEU A 1 84 ? 0.353 1.697 5.352 1.00 83.12 84 LEU A CA 1
ATOM 655 C C . LEU A 1 84 ? 1.609 2.567 5.287 1.00 83.12 84 LEU A C 1
ATOM 657 O O . LEU A 1 84 ? 2.141 2.773 4.208 1.00 83.12 84 LEU A O 1
ATOM 661 N N . LEU A 1 85 ? 2.208 2.963 6.414 1.00 86.38 85 LEU A N 1
ATOM 662 C CA . LEU A 1 85 ? 3.501 3.664 6.411 1.00 86.38 85 LEU A CA 1
ATOM 663 C C . LEU A 1 85 ? 4.573 2.890 5.616 1.00 86.38 85 LEU A C 1
ATOM 665 O O . LEU A 1 85 ? 5.328 3.477 4.840 1.00 86.38 85 LEU A O 1
ATOM 669 N N . LEU A 1 86 ? 4.638 1.568 5.796 1.00 78.69 86 LEU A N 1
ATOM 670 C CA . LEU A 1 86 ? 5.553 0.704 5.047 1.00 78.69 86 LEU A CA 1
ATOM 671 C C . LEU A 1 86 ? 5.133 0.504 3.584 1.00 78.69 86 LEU A C 1
ATOM 673 O O . LEU A 1 86 ? 5.994 0.195 2.763 1.00 78.69 86 LEU A O 1
ATOM 677 N N . HIS A 1 87 ? 3.852 0.677 3.257 1.00 78.12 87 HIS A N 1
ATOM 678 C CA . HIS A 1 87 ? 3.294 0.512 1.914 1.00 78.12 87 HIS A CA 1
ATOM 679 C C . HIS A 1 87 ? 3.455 1.756 1.034 1.00 78.12 87 HIS A C 1
ATOM 681 O O . HIS A 1 87 ? 3.841 1.653 -0.130 1.00 78.12 87 HIS A O 1
ATOM 687 N N . ASN A 1 88 ? 3.247 2.934 1.614 1.00 86.62 88 ASN A N 1
ATOM 688 C CA . ASN A 1 88 ? 3.352 4.223 0.936 1.00 86.62 88 ASN A CA 1
ATOM 689 C C . ASN A 1 88 ? 4.817 4.511 0.544 1.00 86.62 88 ASN A C 1
ATOM 691 O O . ASN A 1 88 ? 5.100 5.207 -0.430 1.00 86.62 88 ASN A O 1
ATOM 695 N N . PHE A 1 89 ? 5.791 3.897 1.228 1.00 84.69 89 PHE A N 1
ATOM 696 C CA . PHE A 1 89 ? 7.197 3.987 0.828 1.00 84.69 89 PHE A CA 1
ATOM 697 C C . PHE A 1 89 ? 7.465 3.414 -0.588 1.00 84.69 89 PHE A C 1
ATOM 699 O O . PHE A 1 89 ? 7.984 4.159 -1.428 1.00 84.69 89 PHE A O 1
ATOM 706 N N . PRO A 1 90 ? 7.118 2.145 -0.907 1.00 81.75 90 PRO A N 1
ATOM 707 C CA . PRO A 1 90 ? 7.140 1.617 -2.273 1.00 81.75 90 PRO A CA 1
ATOM 708 C C . PRO A 1 90 ? 6.381 2.461 -3.304 1.00 81.75 90 PRO A C 1
ATOM 710 O O . PRO A 1 90 ? 6.869 2.613 -4.424 1.00 81.75 90 PRO A O 1
ATOM 713 N N . GLU A 1 91 ? 5.235 3.044 -2.950 1.00 85.88 91 GLU A N 1
ATOM 714 C CA . GLU A 1 91 ? 4.476 3.906 -3.867 1.00 85.88 91 GLU A CA 1
ATOM 715 C C . GLU A 1 91 ? 5.242 5.184 -4.221 1.00 85.88 91 GLU A C 1
ATOM 717 O O . GLU A 1 91 ? 5.355 5.546 -5.395 1.00 85.88 91 GLU A O 1
ATOM 722 N N . GLY A 1 92 ? 5.897 5.801 -3.234 1.00 87.88 92 GLY A N 1
ATOM 723 C CA . GLY A 1 92 ? 6.820 6.913 -3.460 1.00 87.88 92 GLY A CA 1
ATOM 724 C C . GLY A 1 92 ? 7.966 6.561 -4.414 1.00 87.88 92 GLY A C 1
ATOM 725 O O . GLY A 1 92 ? 8.328 7.357 -5.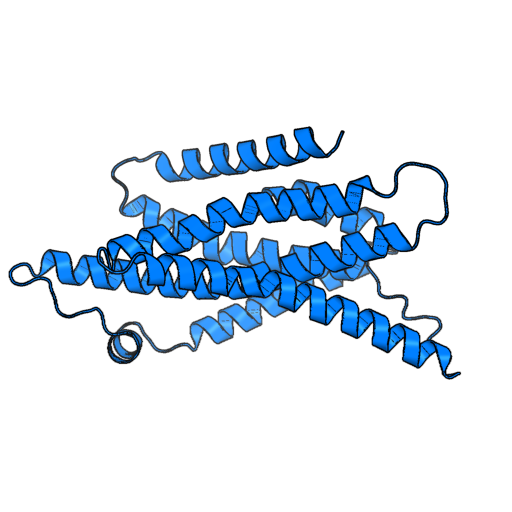288 1.00 87.88 92 GLY A O 1
ATOM 726 N N . LEU A 1 93 ? 8.520 5.346 -4.297 1.00 85.44 93 LEU A N 1
ATOM 727 C CA . LEU A 1 93 ? 9.509 4.835 -5.255 1.00 85.44 93 LEU A CA 1
ATOM 728 C C . LEU A 1 93 ? 8.903 4.710 -6.661 1.00 85.44 93 LEU A C 1
ATOM 730 O O . LEU A 1 93 ? 9.536 5.137 -7.628 1.00 85.44 93 LEU A O 1
ATOM 734 N N . ALA A 1 94 ? 7.686 4.168 -6.785 1.00 80.12 94 ALA A N 1
ATOM 735 C CA . ALA A 1 94 ? 6.996 4.015 -8.068 1.00 80.12 94 ALA A CA 1
ATOM 736 C C . ALA A 1 94 ? 6.785 5.362 -8.772 1.00 80.12 94 ALA A C 1
ATOM 738 O O . ALA A 1 94 ? 7.127 5.489 -9.951 1.00 80.12 94 ALA A O 1
ATOM 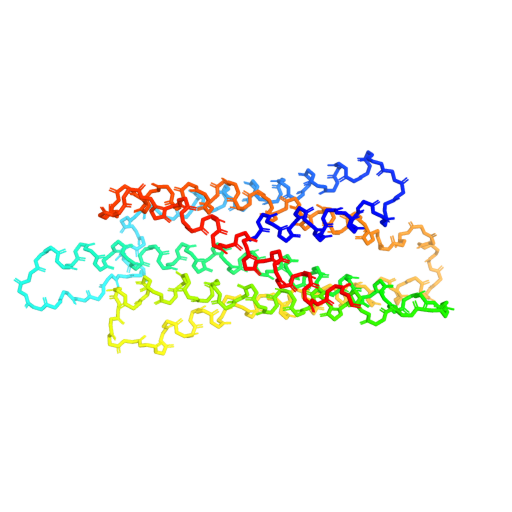739 N N . VAL A 1 95 ? 6.315 6.384 -8.044 1.00 85.88 95 VAL A N 1
ATOM 740 C CA . VAL A 1 95 ? 6.146 7.751 -8.569 1.00 85.88 95 VAL A CA 1
ATOM 741 C C . VAL A 1 95 ? 7.472 8.302 -9.098 1.00 85.88 95 VAL A C 1
ATOM 743 O O . VAL A 1 95 ? 7.526 8.851 -10.204 1.00 85.88 95 VAL A O 1
ATOM 746 N N . ALA A 1 96 ? 8.565 8.136 -8.347 1.00 85.88 96 ALA A N 1
ATOM 747 C CA . ALA A 1 96 ? 9.881 8.627 -8.754 1.00 85.88 96 ALA A CA 1
ATOM 748 C C . ALA A 1 96 ? 10.450 7.878 -9.971 1.00 85.88 96 ALA A C 1
ATOM 750 O O . ALA A 1 96 ? 10.994 8.516 -10.879 1.00 85.88 96 ALA A O 1
ATOM 751 N N . PHE A 1 97 ? 10.304 6.552 -10.028 1.00 80.56 97 PHE A N 1
ATOM 752 C CA . PHE A 1 97 ? 10.748 5.748 -11.169 1.00 80.56 97 PHE A CA 1
ATOM 753 C C . PHE A 1 97 ? 9.948 6.053 -12.436 1.00 80.56 97 PHE A C 1
ATOM 755 O O . PHE A 1 97 ? 10.559 6.280 -13.482 1.00 80.56 97 PHE A O 1
ATOM 762 N N . ALA A 1 98 ? 8.618 6.149 -12.340 1.00 74.69 98 ALA A N 1
ATOM 763 C CA . ALA A 1 98 ? 7.755 6.533 -13.459 1.00 74.69 98 ALA A CA 1
ATOM 764 C C . ALA A 1 98 ? 8.095 7.943 -13.975 1.00 74.69 98 ALA A C 1
ATOM 766 O O . ALA A 1 98 ? 8.256 8.161 -15.178 1.00 74.69 98 ALA A O 1
ATOM 767 N N . SER A 1 99 ? 8.316 8.891 -13.058 1.00 77.88 99 SER A N 1
ATOM 768 C CA . SER A 1 99 ? 8.738 10.256 -13.400 1.00 77.88 99 SER A CA 1
ATOM 769 C C . SER A 1 99 ? 10.106 10.291 -14.084 1.00 77.88 99 SER A C 1
ATOM 771 O O . SER A 1 99 ? 10.308 11.022 -15.056 1.00 77.88 99 SER A O 1
ATOM 773 N N . SER A 1 100 ? 11.063 9.484 -13.618 1.00 72.62 100 SER A N 1
ATOM 774 C CA . SER A 1 100 ? 12.384 9.433 -14.244 1.00 72.62 100 SER A CA 1
ATOM 775 C C . SER A 1 100 ? 12.380 8.705 -15.589 1.00 72.62 100 SER A C 1
ATOM 777 O O . SER A 1 100 ? 13.181 9.077 -16.449 1.00 72.62 100 SER A O 1
ATOM 779 N N . ALA A 1 101 ? 11.525 7.698 -15.784 1.00 64.88 101 ALA A N 1
ATOM 780 C CA . ALA A 1 101 ? 11.369 7.009 -17.065 1.00 64.88 101 ALA A CA 1
ATOM 781 C C . ALA A 1 101 ? 10.886 7.979 -18.154 1.00 64.88 101 ALA A C 1
ATOM 783 O O . ALA A 1 101 ? 11.487 8.041 -19.225 1.00 64.88 101 ALA A O 1
ATOM 784 N N . SER A 1 102 ? 9.902 8.822 -17.819 1.00 62.62 102 SER A N 1
ATOM 785 C CA . SER A 1 102 ? 9.376 9.889 -18.685 1.00 62.62 102 SER A CA 1
ATOM 786 C C . SER A 1 102 ? 10.450 10.912 -19.103 1.00 62.62 102 SER A C 1
ATOM 788 O O . SER A 1 102 ? 10.484 11.363 -20.245 1.00 62.62 102 SER A O 1
ATOM 790 N N . SER A 1 103 ? 11.395 11.241 -18.212 1.00 57.16 103 SER A N 1
ATOM 791 C CA . SER A 1 103 ? 12.441 12.243 -18.492 1.00 57.16 103 SER A CA 1
ATOM 792 C C . SER A 1 103 ? 13.555 11.797 -19.457 1.00 57.16 103 SER A C 1
ATOM 794 O O . SER A 1 103 ? 14.298 12.644 -19.952 1.00 57.16 103 SER A O 1
ATOM 796 N N . ASN A 1 104 ? 13.696 10.492 -19.723 1.00 51.66 104 ASN A N 1
ATOM 797 C CA . ASN A 1 104 ? 14.742 9.945 -20.601 1.00 51.66 104 ASN A CA 1
ATOM 798 C C . ASN A 1 104 ? 14.265 9.735 -22.054 1.00 51.66 104 ASN A C 1
ATOM 800 O O . ASN A 1 104 ? 15.059 9.337 -22.907 1.00 51.66 104 ASN A O 1
ATOM 804 N N . SER A 1 105 ? 12.988 9.988 -22.352 1.00 45.06 105 SER A N 1
ATOM 805 C CA . SER A 1 105 ? 12.393 9.801 -23.679 1.00 45.06 105 SER A CA 1
ATOM 806 C C . SER A 1 105 ? 12.542 11.080 -24.516 1.00 45.06 105 SER A C 1
ATOM 808 O O . SER A 1 105 ? 11.674 11.946 -24.524 1.00 45.06 105 SER A O 1
ATOM 810 N N . SER A 1 106 ? 13.650 11.221 -25.244 1.00 40.72 106 SER A N 1
ATOM 811 C CA . SER A 1 106 ? 13.897 12.314 -26.200 1.00 40.72 106 SER A CA 1
ATOM 812 C C . SER A 1 106 ? 13.189 12.124 -27.555 1.00 40.72 106 SER A C 1
ATOM 814 O O . SER A 1 106 ? 13.739 12.489 -28.593 1.00 40.72 106 SER A O 1
ATOM 816 N N . ILE A 1 107 ? 11.991 11.531 -27.578 1.00 40.53 107 ILE A N 1
ATOM 817 C CA . ILE A 1 107 ? 11.268 11.231 -28.821 1.00 40.53 107 ILE A CA 1
ATOM 818 C C . ILE A 1 107 ? 9.844 11.782 -28.741 1.00 40.53 107 ILE A C 1
ATOM 820 O O . ILE A 1 107 ? 9.086 11.481 -27.822 1.00 40.53 107 ILE A O 1
ATOM 824 N N . ASP A 1 108 ? 9.523 12.602 -29.739 1.00 41.16 108 ASP A N 1
ATOM 825 C CA . ASP A 1 108 ? 8.224 13.183 -30.056 1.00 41.16 108 ASP A CA 1
ATOM 826 C C . ASP A 1 108 ? 7.082 12.154 -29.998 1.00 41.16 108 ASP A C 1
ATOM 828 O O . ASP A 1 108 ? 6.857 11.412 -30.951 1.00 41.16 108 ASP A O 1
ATOM 832 N N . SER A 1 109 ? 6.367 12.088 -28.872 1.00 38.09 109 SER A N 1
ATOM 833 C CA . SER A 1 109 ? 4.909 11.877 -28.741 1.00 38.09 109 SER A CA 1
ATOM 834 C C . SER A 1 109 ? 4.556 11.550 -27.281 1.00 38.09 109 SER A C 1
ATOM 836 O O . SER A 1 109 ? 4.812 10.464 -26.780 1.00 38.09 109 SER A O 1
ATOM 838 N N . SER A 1 110 ? 3.974 12.525 -26.578 1.00 44.06 110 SER A N 1
ATOM 839 C CA . SER A 1 110 ? 3.233 12.350 -25.313 1.00 44.06 110 SER A CA 1
ATOM 840 C C . SER A 1 110 ? 3.912 11.659 -24.095 1.00 44.06 110 SER A C 1
ATOM 842 O O . SER A 1 110 ? 3.218 10.961 -23.358 1.00 44.06 110 SER A O 1
ATOM 844 N N . PRO A 1 111 ? 5.203 11.876 -23.757 1.00 45.91 111 PRO A N 1
ATOM 845 C CA . PRO A 1 111 ? 5.821 11.275 -22.560 1.00 45.91 111 PRO A CA 1
ATOM 846 C C . PRO A 1 111 ? 5.340 11.865 -21.216 1.00 45.91 111 PRO A C 1
ATOM 848 O O . PRO A 1 111 ? 5.675 11.336 -20.158 1.00 45.91 111 PRO A O 1
ATOM 851 N N . SER A 1 112 ? 4.551 12.946 -21.216 1.00 51.19 112 SER A N 1
ATOM 852 C CA . SER A 1 112 ? 4.020 13.587 -20.002 1.00 51.19 112 SER A CA 1
ATOM 853 C C . SER A 1 112 ? 2.829 12.858 -19.364 1.00 51.19 112 SER A C 1
ATOM 855 O O . SER A 1 112 ? 2.462 13.204 -18.238 1.00 51.19 112 SER A O 1
ATOM 857 N N . SER A 1 113 ? 2.217 11.874 -20.038 1.00 58.91 113 SER A N 1
ATOM 858 C CA . SER A 1 113 ? 1.028 11.193 -19.508 1.00 58.91 113 SER A CA 1
ATOM 859 C C . SER A 1 113 ? 1.384 10.162 -18.435 1.00 58.91 113 SER A C 1
ATOM 861 O O . SER A 1 113 ? 0.838 10.240 -17.351 1.00 58.91 113 SER A O 1
ATOM 863 N N . LEU A 1 114 ? 2.358 9.265 -18.634 1.00 64.00 114 LEU A N 1
ATOM 864 C CA . LEU A 1 114 ? 2.622 8.169 -17.679 1.00 64.00 114 LEU A CA 1
ATOM 865 C C . LEU A 1 114 ? 2.964 8.643 -16.259 1.00 64.00 114 LEU A C 1
ATOM 867 O O . LEU A 1 114 ? 2.386 8.165 -15.287 1.00 64.00 114 LEU A O 1
ATOM 871 N N . ALA A 1 115 ? 3.872 9.611 -16.121 1.00 69.50 115 ALA A N 1
ATOM 872 C CA . ALA A 1 115 ? 4.244 10.136 -14.808 1.00 69.50 115 ALA A CA 1
ATOM 873 C C . ALA A 1 115 ? 3.065 10.839 -14.115 1.00 69.50 115 ALA A C 1
ATOM 875 O O . ALA A 1 115 ? 2.881 10.689 -12.907 1.00 69.50 115 ALA A O 1
ATOM 876 N N . SER A 1 116 ? 2.254 11.582 -14.875 1.00 71.00 116 SER A N 1
ATOM 877 C CA . SER A 1 116 ? 1.078 12.269 -14.336 1.00 71.00 116 SER A CA 1
ATOM 878 C C . SER A 1 116 ? -0.059 11.296 -14.012 1.00 71.00 116 SER A C 1
ATOM 880 O O . SER A 1 116 ? -0.655 11.429 -12.946 1.00 71.00 116 SER A O 1
ATOM 882 N N . ILE A 1 117 ? -0.279 10.272 -14.843 1.00 71.94 117 ILE A N 1
ATOM 883 C CA . ILE A 1 117 ? -1.223 9.168 -14.621 1.00 71.94 117 ILE A CA 1
ATOM 884 C C . ILE A 1 117 ? -0.873 8.429 -13.334 1.00 71.94 117 ILE A C 1
ATOM 886 O O . ILE A 1 117 ? -1.720 8.314 -12.452 1.00 71.94 117 ILE A O 1
ATOM 890 N N . VAL A 1 118 ? 0.372 7.961 -13.198 1.00 72.12 118 VAL A N 1
ATOM 891 C CA . VAL A 1 118 ? 0.819 7.199 -12.021 1.00 72.12 118 VAL A CA 1
ATOM 892 C C . VAL A 1 118 ? 0.723 8.055 -10.762 1.00 72.12 118 VAL A C 1
ATOM 894 O O . VAL A 1 118 ? 0.183 7.603 -9.756 1.00 72.12 118 VAL A O 1
ATOM 897 N N . THR A 1 119 ? 1.171 9.312 -10.825 1.00 79.94 119 THR A N 1
ATOM 898 C CA . THR A 1 119 ? 1.097 10.231 -9.677 1.00 79.94 119 THR A CA 1
ATOM 899 C C . THR A 1 119 ? -0.347 10.499 -9.260 1.00 79.94 119 THR A C 1
ATOM 901 O O . THR A 1 119 ? -0.655 10.457 -8.074 1.00 79.94 119 THR A O 1
ATOM 904 N N . LEU A 1 120 ? -1.243 10.769 -10.213 1.00 80.62 120 LEU A N 1
ATOM 905 C CA . LEU A 1 120 ? -2.642 11.066 -9.911 1.00 80.62 120 LEU A CA 1
ATOM 906 C C . LEU A 1 120 ? -3.397 9.822 -9.428 1.00 80.62 120 LEU A C 1
ATOM 908 O O . LEU A 1 120 ? -4.204 9.921 -8.506 1.00 80.62 120 LEU A O 1
ATOM 912 N N . SER A 1 121 ? -3.103 8.656 -10.006 1.00 76.19 121 SER A N 1
ATOM 913 C CA . SER A 1 121 ? -3.688 7.376 -9.591 1.00 76.19 121 SER A CA 1
ATOM 914 C C . SER A 1 121 ? -3.295 7.024 -8.157 1.00 76.19 121 SER A C 1
ATOM 916 O O . SER A 1 121 ? -4.162 6.656 -7.367 1.00 76.19 121 SER A O 1
ATOM 918 N N . ILE A 1 122 ? -2.019 7.206 -7.799 1.00 81.50 122 ILE A N 1
ATOM 919 C CA . ILE A 1 122 ? -1.526 7.020 -6.425 1.00 81.50 122 ILE A CA 1
ATOM 920 C C . ILE A 1 122 ? -2.151 8.061 -5.488 1.00 81.50 122 ILE A C 1
ATOM 922 O O . ILE A 1 122 ? -2.743 7.701 -4.477 1.00 81.50 122 ILE A O 1
ATOM 926 N N . ALA A 1 123 ? -2.177 9.342 -5.873 1.00 84.50 123 ALA A N 1
ATOM 927 C CA . ALA A 1 123 ? -2.786 10.392 -5.053 1.00 84.50 123 ALA A CA 1
ATOM 928 C C . ALA A 1 123 ? -4.267 10.125 -4.718 1.00 84.50 123 ALA A C 1
ATOM 930 O O . ALA A 1 123 ? -4.722 10.433 -3.614 1.00 84.50 123 ALA A O 1
ATOM 931 N N . LEU A 1 124 ? -5.028 9.554 -5.656 1.00 81.44 124 LEU A N 1
ATOM 932 C CA . LEU A 1 124 ? -6.418 9.159 -5.423 1.00 81.44 124 LEU A CA 1
ATOM 933 C C . LEU A 1 124 ? -6.540 7.891 -4.562 1.00 81.44 124 LEU A C 1
ATOM 935 O O . LEU A 1 124 ? -7.534 7.757 -3.847 1.00 81.44 124 LEU A O 1
ATOM 939 N N . HIS A 1 125 ? -5.543 7.001 -4.574 1.00 79.88 125 HIS A N 1
ATOM 940 C CA . HIS A 1 125 ? -5.473 5.815 -3.707 1.00 79.88 125 HIS A CA 1
ATOM 941 C C . HIS A 1 125 ? -5.285 6.170 -2.232 1.00 79.88 125 HIS A C 1
ATOM 943 O O . HIS A 1 125 ? -5.914 5.567 -1.356 1.00 79.88 125 HIS A O 1
ATOM 949 N N . ASN A 1 126 ? -4.508 7.221 -1.978 1.00 86.19 126 ASN A N 1
ATOM 950 C CA . ASN A 1 126 ? -4.176 7.670 -0.629 1.00 86.19 126 ASN A CA 1
ATOM 951 C C . ASN A 1 126 ? -5.396 8.163 0.157 1.00 86.19 126 ASN A C 1
ATOM 953 O O . ASN A 1 126 ? -5.380 8.180 1.389 1.00 86.19 126 ASN A O 1
ATOM 957 N N . ILE A 1 127 ? -6.470 8.580 -0.529 1.00 85.81 127 ILE A N 1
ATOM 958 C CA . ILE A 1 127 ? -7.701 9.033 0.131 1.00 85.81 127 ILE A CA 1
ATOM 959 C C . ILE A 1 127 ? -8.357 7.859 0.889 1.00 85.81 127 ILE A C 1
ATOM 961 O O . ILE A 1 127 ? -8.510 7.971 2.110 1.00 85.81 127 ILE A O 1
ATOM 965 N N . PRO A 1 128 ? -8.720 6.730 0.239 1.00 81.75 128 PRO A N 1
ATOM 966 C CA . PRO A 1 128 ? -9.144 5.516 0.934 1.00 81.75 128 PRO A CA 1
ATOM 967 C C . PRO A 1 128 ? -8.186 5.046 2.034 1.00 81.75 128 PRO A C 1
ATOM 969 O O . PRO A 1 128 ? -8.648 4.715 3.123 1.00 81.75 128 PRO A O 1
ATOM 972 N N . GLU A 1 129 ? -6.873 5.044 1.795 1.00 83.62 129 GLU A N 1
ATOM 973 C CA . GLU A 1 129 ? -5.882 4.601 2.792 1.00 83.62 129 GLU A CA 1
ATOM 974 C C . GLU A 1 129 ? -5.884 5.464 4.055 1.00 83.62 129 GLU A C 1
ATOM 976 O O . GLU A 1 129 ? -5.898 4.953 5.177 1.00 83.62 129 GLU A O 1
ATOM 981 N N . GLY A 1 130 ? -5.951 6.786 3.887 1.00 88.50 130 GLY A N 1
ATOM 982 C CA . GLY A 1 130 ? -6.060 7.707 5.011 1.00 88.50 130 GLY A CA 1
ATOM 983 C C . GLY A 1 130 ? -7.335 7.469 5.826 1.00 88.50 130 GLY A C 1
ATOM 984 O O . GLY A 1 130 ? -7.302 7.524 7.058 1.00 88.50 130 GLY A O 1
ATOM 985 N N . ILE A 1 131 ? -8.451 7.147 5.160 1.00 88.50 131 ILE A N 1
ATOM 986 C CA . ILE A 1 131 ? -9.725 6.808 5.817 1.00 88.50 131 ILE A CA 1
ATOM 987 C C . ILE A 1 131 ? -9.598 5.506 6.619 1.00 88.50 131 ILE A C 1
ATOM 989 O O . ILE A 1 131 ? -10.097 5.442 7.745 1.00 88.50 131 ILE A O 1
ATOM 993 N N . VAL A 1 132 ? -8.896 4.503 6.086 1.00 85.00 132 VAL A N 1
ATOM 994 C CA . VAL A 1 132 ? -8.665 3.204 6.743 1.00 85.00 132 VAL A CA 1
ATOM 995 C C . VAL A 1 132 ? -7.936 3.363 8.084 1.00 85.00 132 VAL A C 1
ATOM 997 O O . VAL A 1 132 ? -8.252 2.641 9.024 1.00 85.00 132 VAL A O 1
ATOM 1000 N N . ILE A 1 133 ? -7.042 4.347 8.226 1.00 88.19 133 ILE A N 1
ATOM 1001 C CA . ILE A 1 133 ? -6.419 4.692 9.521 1.00 88.19 133 ILE A CA 1
ATOM 1002 C C . ILE A 1 133 ? -7.369 5.539 10.377 1.00 88.19 133 ILE A C 1
ATOM 1004 O O . ILE A 1 133 ? -7.510 5.322 11.584 1.00 88.19 133 ILE A O 1
ATOM 1008 N N . ALA A 1 134 ? -8.017 6.534 9.768 1.00 88.62 134 ALA A N 1
ATOM 1009 C CA . ALA A 1 134 ? -8.783 7.536 10.498 1.00 88.62 134 ALA A CA 1
ATOM 1010 C C . ALA A 1 134 ? -10.046 6.972 11.168 1.00 88.62 134 ALA A C 1
ATOM 1012 O O . ALA A 1 134 ? -10.364 7.376 12.287 1.00 88.62 134 ALA A O 1
ATOM 1013 N N . VAL A 1 135 ? -10.753 6.042 10.522 1.00 87.06 135 VAL A N 1
ATOM 1014 C CA . VAL A 1 135 ? -12.001 5.442 11.030 1.00 87.06 135 VAL A CA 1
ATOM 1015 C C . VAL A 1 135 ? -11.798 4.676 12.345 1.00 87.06 135 VAL A C 1
ATOM 1017 O O . VAL A 1 135 ? -12.424 5.056 13.338 1.00 87.06 135 VAL A O 1
ATOM 1020 N N . PRO A 1 136 ? -10.916 3.661 12.429 1.00 81.00 136 PRO A N 1
ATOM 1021 C CA . PRO A 1 136 ? -10.661 2.971 13.692 1.00 81.00 136 PRO A CA 1
ATOM 1022 C C . PRO A 1 136 ? -10.007 3.900 14.725 1.00 81.00 136 PRO A C 1
ATOM 1024 O O . PRO A 1 136 ? -10.292 3.777 15.918 1.00 81.00 136 PRO A O 1
ATOM 1027 N N . CYS A 1 137 ? -9.226 4.903 14.295 1.00 84.94 137 CYS A N 1
ATOM 1028 C CA . CYS A 1 137 ? -8.668 5.895 15.217 1.00 84.94 137 CYS A CA 1
ATOM 1029 C C . CYS A 1 137 ? -9.769 6.729 15.878 1.00 84.94 137 CYS A C 1
ATOM 1031 O O . CYS A 1 137 ? -9.683 7.048 17.064 1.00 84.94 137 CYS A O 1
ATOM 1033 N N . MET A 1 138 ? -10.794 7.104 15.113 1.00 85.50 138 MET A N 1
ATOM 1034 C CA . MET A 1 138 ? -11.953 7.852 15.592 1.00 85.50 138 MET A CA 1
ATOM 1035 C C . MET A 1 138 ? -12.865 6.994 16.468 1.00 85.50 138 MET A C 1
ATOM 1037 O O . MET A 1 138 ? -13.377 7.504 17.461 1.00 85.50 138 MET A O 1
ATOM 1041 N N . ALA A 1 139 ? -13.018 5.704 16.159 1.00 82.31 139 ALA A N 1
ATOM 1042 C CA . ALA A 1 139 ? -13.721 4.754 17.024 1.00 82.31 139 ALA A CA 1
ATOM 1043 C C . ALA A 1 139 ? -12.998 4.579 18.372 1.00 82.31 139 ALA A C 1
ATOM 1045 O O . ALA A 1 139 ? -13.625 4.574 19.430 1.00 82.31 139 ALA A O 1
ATOM 1046 N N . ALA A 1 140 ? -11.663 4.535 18.349 1.00 80.25 140 ALA A N 1
ATOM 1047 C CA . ALA A 1 140 ? -10.837 4.465 19.549 1.00 80.25 140 ALA A CA 1
ATOM 1048 C C . ALA A 1 140 ? -10.775 5.786 20.334 1.00 80.25 140 ALA A C 1
ATOM 1050 O O . ALA A 1 140 ? -10.719 5.785 21.565 1.00 80.25 140 ALA A O 1
ATOM 1051 N N . ARG A 1 141 ? -10.722 6.931 19.638 1.00 80.69 141 ARG A N 1
ATOM 1052 C CA . ARG A 1 141 ? -10.577 8.270 20.235 1.00 80.69 141 ARG A CA 1
ATOM 1053 C C . ARG A 1 141 ? -11.490 9.306 19.563 1.00 80.69 141 ARG A C 1
ATOM 1055 O O . ARG A 1 141 ? -10.987 10.210 18.886 1.00 80.69 141 ARG A O 1
ATOM 1062 N N . PRO A 1 142 ? -12.802 9.287 19.859 1.00 79.44 142 PRO A N 1
ATOM 1063 C CA . PRO A 1 142 ? -13.777 10.183 19.227 1.00 79.44 142 PRO A CA 1
ATOM 1064 C C . PRO A 1 142 ? -13.466 11.674 19.422 1.00 79.44 142 PRO A C 1
ATOM 1066 O O . PRO A 1 142 ? -13.715 12.501 18.552 1.00 79.44 142 PRO A O 1
ATOM 1069 N N . ASN A 1 143 ? -12.852 12.021 20.556 1.00 82.19 143 ASN A N 1
ATOM 1070 C CA . ASN A 1 143 ? -12.517 13.401 20.918 1.00 82.19 143 ASN A CA 1
ATOM 1071 C C . ASN A 1 143 ? -11.171 13.886 20.342 1.00 82.19 143 ASN A C 1
ATOM 1073 O O . ASN A 1 143 ? -10.713 14.973 20.700 1.00 82.19 143 ASN A O 1
ATOM 1077 N N . LYS A 1 144 ? -10.492 13.093 19.495 1.00 83.75 144 LYS A N 1
ATOM 1078 C CA . LYS A 1 144 ? -9.167 13.428 18.936 1.00 83.75 144 LYS A CA 1
ATOM 1079 C C . LYS A 1 144 ? -9.106 13.308 17.402 1.00 83.75 144 LYS A C 1
ATOM 1081 O O . LYS A 1 144 ? -8.233 12.610 16.888 1.00 83.75 144 LYS A O 1
ATOM 1086 N N . PRO A 1 145 ? -9.932 14.050 16.645 1.00 87.56 145 PRO A N 1
ATOM 1087 C CA . PRO A 1 145 ? -9.910 14.002 15.178 1.00 87.56 145 PRO A CA 1
ATOM 1088 C C . PRO A 1 145 ? -8.560 14.425 14.579 1.00 87.56 145 PRO A C 1
ATOM 1090 O O . PRO A 1 145 ? -8.107 13.857 13.591 1.00 87.56 145 PRO A O 1
ATOM 1093 N N . TRP A 1 146 ? -7.859 15.364 15.221 1.00 92.44 146 TRP A N 1
ATOM 1094 C CA . TRP A 1 146 ? -6.519 15.784 14.798 1.00 92.44 146 TRP A CA 1
ATOM 1095 C C . TRP A 1 146 ? -5.459 14.689 14.936 1.00 92.44 146 TRP A C 1
ATOM 1097 O O . TRP A 1 146 ? -4.484 14.699 14.191 1.00 92.44 146 TRP A O 1
ATOM 1107 N N . LEU A 1 147 ? -5.645 13.736 15.856 1.00 87.06 147 LEU A N 1
ATOM 1108 C CA . LEU A 1 147 ? -4.764 12.575 15.957 1.00 87.06 147 LEU A CA 1
ATOM 1109 C C . LEU A 1 147 ? -4.975 11.642 14.762 1.00 87.06 147 LEU A C 1
ATOM 1111 O O . LEU A 1 147 ? -3.998 11.246 14.140 1.00 87.06 147 LEU A O 1
ATOM 1115 N N . ALA A 1 148 ? -6.233 11.345 14.421 1.00 88.81 148 ALA A N 1
ATOM 1116 C CA . ALA A 1 148 ? -6.581 10.526 13.260 1.00 88.81 148 ALA A CA 1
ATOM 1117 C C . ALA A 1 148 ? -6.023 11.135 11.964 1.00 88.81 148 ALA A C 1
ATOM 1119 O O . ALA A 1 148 ? -5.342 10.457 11.198 1.00 88.81 148 ALA A O 1
ATOM 1120 N N . PHE A 1 149 ? -6.224 12.444 11.776 1.00 92.94 149 PHE A N 1
ATOM 1121 C CA . PHE A 1 149 ? -5.647 13.187 10.658 1.00 92.94 149 PHE A CA 1
ATOM 1122 C C . PHE A 1 149 ? -4.111 13.150 10.660 1.00 92.94 149 PHE A C 1
ATOM 1124 O O . PHE A 1 149 ? -3.500 12.946 9.613 1.00 92.94 149 PHE A O 1
ATOM 1131 N N . GLY A 1 150 ? -3.483 13.329 11.826 1.00 93.88 150 GLY A N 1
ATOM 1132 C CA . GLY A 1 150 ? -2.029 13.309 11.973 1.00 93.88 150 GLY A CA 1
ATOM 1133 C C . GLY A 1 150 ? -1.413 11.949 11.651 1.00 93.88 150 GLY A C 1
ATOM 1134 O O . GLY A 1 150 ? -0.422 11.903 10.932 1.00 93.88 150 GLY A O 1
ATOM 1135 N N . LEU A 1 151 ? -2.011 10.851 12.123 1.00 91.50 151 LEU A N 1
ATOM 1136 C CA . LEU A 1 151 ? -1.559 9.488 11.819 1.00 91.50 151 LEU A CA 1
ATOM 1137 C C . LEU A 1 151 ? -1.719 9.162 10.331 1.00 91.50 151 LEU A C 1
ATOM 1139 O O . LEU A 1 151 ? -0.766 8.690 9.713 1.00 91.50 151 LEU A O 1
ATOM 1143 N N . ALA A 1 152 ? -2.876 9.481 9.741 1.00 92.62 152 ALA A N 1
ATOM 1144 C CA . ALA A 1 152 ? -3.102 9.305 8.308 1.00 92.62 152 ALA A CA 1
ATOM 1145 C C . ALA A 1 152 ? -2.081 10.105 7.479 1.00 92.62 152 ALA A C 1
ATOM 1147 O O . ALA A 1 152 ? -1.401 9.547 6.619 1.00 92.62 152 ALA A O 1
ATOM 1148 N N . SER A 1 153 ? -1.889 11.387 7.808 1.00 93.50 153 SER A N 1
ATOM 1149 C CA . SER A 1 153 ? -0.919 12.255 7.127 1.00 93.50 153 SER A CA 1
ATOM 1150 C C . SER A 1 153 ? 0.519 11.760 7.287 1.00 93.50 153 SER A C 1
ATOM 1152 O O . SER A 1 153 ? 1.295 11.814 6.339 1.00 93.50 153 SER A O 1
ATOM 1154 N N . LEU A 1 154 ? 0.886 11.270 8.475 1.00 93.38 154 LEU A N 1
ATOM 1155 C CA . LEU A 1 154 ? 2.227 10.756 8.745 1.00 93.38 154 LEU A CA 1
ATOM 1156 C C . LEU A 1 154 ? 2.512 9.470 7.963 1.00 93.38 154 LEU A C 1
ATOM 1158 O O . LEU A 1 154 ? 3.640 9.302 7.508 1.00 93.38 154 LEU A O 1
ATOM 1162 N N . SER A 1 155 ? 1.510 8.605 7.763 1.00 92.06 155 SER A N 1
ATOM 1163 C CA . SER A 1 155 ? 1.656 7.444 6.876 1.00 92.06 155 SER A CA 1
ATOM 1164 C C . SER A 1 155 ? 1.911 7.878 5.428 1.00 92.06 155 SER A C 1
ATOM 1166 O O . SER A 1 155 ? 2.882 7.435 4.821 1.00 92.06 155 SER A O 1
ATOM 1168 N N . GLY A 1 156 ? 1.149 8.863 4.934 1.00 90.38 156 GLY A N 1
ATOM 1169 C CA . GLY A 1 156 ? 1.312 9.407 3.583 1.00 90.38 156 GLY A CA 1
ATOM 1170 C C . GLY A 1 156 ? 2.637 10.146 3.366 1.00 90.38 156 GLY A C 1
ATOM 1171 O O . GLY A 1 156 ? 3.119 10.226 2.243 1.00 90.38 156 GLY A O 1
ATOM 1172 N N . LEU A 1 157 ? 3.300 10.639 4.422 1.00 94.12 157 LEU A N 1
ATOM 1173 C CA . LEU A 1 157 ? 4.650 11.216 4.310 1.00 94.12 157 LEU A CA 1
ATOM 1174 C C . LEU A 1 157 ? 5.726 10.185 3.921 1.00 94.12 157 LEU A C 1
ATOM 1176 O O . LEU A 1 157 ? 6.822 10.587 3.513 1.00 94.12 157 LEU A O 1
ATOM 1180 N N . ALA A 1 158 ? 5.438 8.883 3.993 1.00 91.81 158 ALA A N 1
ATOM 1181 C CA . ALA A 1 158 ? 6.344 7.856 3.486 1.00 91.81 158 ALA A CA 1
ATOM 1182 C C . ALA A 1 158 ? 6.530 7.926 1.960 1.00 91.81 158 ALA A C 1
ATOM 1184 O O . ALA A 1 158 ? 7.631 7.646 1.484 1.00 91.81 158 ALA A O 1
ATOM 1185 N N . GLU A 1 159 ? 5.526 8.373 1.199 1.00 91.38 159 GLU A N 1
ATOM 1186 C CA . GLU A 1 159 ? 5.627 8.560 -0.256 1.00 91.38 159 GLU A CA 1
ATOM 1187 C C . GLU A 1 159 ? 6.655 9.623 -0.666 1.00 91.38 159 GLU A C 1
ATOM 1189 O O . GLU A 1 159 ? 7.599 9.285 -1.387 1.00 91.38 159 GLU A O 1
ATOM 1194 N N . PRO A 1 160 ? 6.561 10.900 -0.229 1.00 91.56 160 PRO A N 1
ATOM 1195 C CA . PRO A 1 160 ? 7.554 11.901 -0.600 1.00 91.56 160 PRO A CA 1
ATOM 1196 C C . PRO A 1 160 ? 8.943 11.529 -0.075 1.00 91.56 160 PRO A C 1
ATOM 1198 O O . PRO A 1 160 ? 9.940 11.848 -0.724 1.00 91.56 160 PRO A O 1
ATOM 1201 N N . PHE A 1 161 ? 9.029 10.818 1.054 1.00 92.25 161 PHE A N 1
ATOM 1202 C CA . PHE A 1 161 ? 10.296 10.294 1.557 1.00 92.25 161 PHE A CA 1
ATOM 1203 C C . PHE A 1 161 ? 10.887 9.208 0.642 1.00 92.25 161 PHE A C 1
ATOM 1205 O O . PHE A 1 161 ? 12.065 9.287 0.281 1.00 92.25 161 PHE A O 1
ATOM 1212 N N . GLY A 1 162 ? 10.077 8.236 0.210 1.00 88.69 162 GLY A N 1
ATOM 1213 C CA . GLY A 1 162 ? 10.473 7.210 -0.757 1.00 88.69 162 GLY A CA 1
ATOM 1214 C C . GLY A 1 162 ? 10.905 7.824 -2.087 1.00 88.69 162 GLY A C 1
ATOM 1215 O O . GLY A 1 162 ? 12.010 7.558 -2.568 1.00 88.69 162 GLY A O 1
ATOM 1216 N N . ALA A 1 163 ? 10.100 8.740 -2.629 1.00 89.62 163 ALA A N 1
ATOM 1217 C CA . ALA A 1 163 ? 10.414 9.458 -3.860 1.00 89.62 163 ALA A CA 1
ATOM 1218 C C . ALA A 1 163 ? 11.730 10.244 -3.747 1.00 89.62 163 ALA A C 1
ATOM 1220 O O . ALA A 1 163 ? 12.589 10.173 -4.631 1.00 89.62 163 ALA A O 1
ATOM 1221 N N . PHE A 1 164 ? 11.930 10.955 -2.634 1.00 91.38 164 PHE A N 1
ATOM 1222 C CA . PHE A 1 164 ? 13.159 11.694 -2.358 1.00 91.38 164 PHE A CA 1
ATOM 1223 C C . PHE A 1 164 ? 14.387 10.778 -2.313 1.00 91.38 164 PHE A C 1
ATOM 1225 O O . PHE A 1 164 ? 15.411 11.090 -2.936 1.00 91.38 164 PHE A O 1
ATOM 1232 N N . LEU A 1 165 ? 14.297 9.645 -1.611 1.00 87.12 165 LEU A N 1
ATOM 1233 C CA . LEU A 1 165 ? 15.397 8.689 -1.516 1.00 87.12 165 LEU A CA 1
ATOM 1234 C C . LEU A 1 165 ? 15.727 8.095 -2.888 1.00 87.12 165 LEU A C 1
ATOM 1236 O O . LEU A 1 165 ? 16.899 8.065 -3.267 1.00 87.12 165 LEU A O 1
ATOM 1240 N N . CYS A 1 166 ? 14.707 7.705 -3.659 1.00 85.94 166 CYS A N 1
ATOM 1241 C CA . CYS A 1 166 ? 14.865 7.216 -5.027 1.00 85.94 166 CYS A CA 1
ATOM 1242 C C . CYS A 1 166 ? 15.620 8.225 -5.896 1.00 85.94 166 CYS A C 1
ATOM 1244 O O . CYS A 1 166 ? 16.679 7.914 -6.445 1.00 85.94 166 CYS A O 1
ATOM 1246 N N . LEU A 1 167 ? 15.125 9.462 -5.976 1.00 84.94 167 LEU A N 1
ATOM 1247 C CA . LEU A 1 167 ? 15.738 10.508 -6.796 1.00 84.94 167 LEU A CA 1
ATOM 1248 C C . LEU A 1 167 ? 17.167 10.831 -6.343 1.00 84.94 167 LEU A C 1
ATOM 1250 O O . LEU A 1 167 ? 18.041 11.063 -7.182 1.00 84.94 167 LEU A O 1
ATOM 1254 N N . THR A 1 168 ? 17.429 10.811 -5.036 1.00 84.88 168 THR A N 1
ATOM 1255 C CA . THR A 1 168 ? 18.772 11.029 -4.481 1.00 84.88 168 THR A CA 1
ATOM 1256 C C . THR A 1 168 ? 19.723 9.903 -4.877 1.00 84.88 168 THR A C 1
ATOM 1258 O O . THR A 1 168 ? 20.811 10.184 -5.377 1.00 84.88 168 THR A O 1
ATOM 1261 N N . MET A 1 169 ? 19.306 8.640 -4.742 1.00 80.88 169 MET A N 1
ATOM 1262 C CA . MET A 1 169 ? 20.097 7.474 -5.157 1.00 80.88 169 MET A CA 1
ATOM 1263 C C . MET A 1 169 ? 20.388 7.492 -6.662 1.00 80.88 169 MET A C 1
ATOM 1265 O O . MET A 1 169 ? 21.527 7.286 -7.081 1.00 80.88 169 MET A O 1
ATOM 1269 N N . MET A 1 170 ? 19.390 7.824 -7.486 1.00 78.06 170 MET A N 1
ATOM 1270 C CA . MET A 1 170 ? 19.564 7.956 -8.936 1.00 78.06 170 MET A CA 1
ATOM 1271 C C . MET A 1 170 ? 20.551 9.073 -9.301 1.00 78.06 170 MET A C 1
ATOM 1273 O O . MET A 1 170 ? 21.407 8.887 -10.171 1.00 78.06 170 MET A O 1
ATOM 1277 N N . ARG A 1 171 ? 20.471 10.228 -8.626 1.00 78.19 171 ARG A N 1
ATOM 1278 C CA . ARG A 1 171 ? 21.409 11.345 -8.826 1.00 78.19 171 ARG A CA 1
ATOM 1279 C C . ARG A 1 171 ? 22.826 10.999 -8.382 1.00 78.19 171 ARG A C 1
ATOM 1281 O O . ARG A 1 171 ? 23.765 11.320 -9.110 1.00 78.19 171 ARG A O 1
ATOM 1288 N N . LEU A 1 172 ? 22.989 10.338 -7.235 1.00 76.56 172 LEU A N 1
ATOM 1289 C CA . LEU A 1 172 ? 24.296 9.879 -6.757 1.00 76.56 172 LEU A CA 1
ATOM 1290 C C . LEU A 1 172 ? 24.924 8.911 -7.760 1.00 76.56 172 LEU A C 1
ATOM 1292 O O . LEU A 1 172 ? 26.049 9.152 -8.190 1.00 76.56 172 LEU A O 1
ATOM 1296 N N . ASN A 1 173 ? 24.185 7.892 -8.206 1.00 70.44 173 ASN A N 1
ATOM 1297 C CA . ASN A 1 173 ? 24.675 6.927 -9.196 1.00 70.44 173 ASN A CA 1
ATOM 1298 C C . ASN A 1 173 ? 25.135 7.609 -10.494 1.00 70.44 173 ASN A C 1
ATOM 1300 O O . ASN A 1 173 ? 26.194 7.277 -11.024 1.00 70.44 173 ASN A O 1
ATOM 1304 N N . ARG A 1 174 ? 24.399 8.622 -10.971 1.00 68.50 174 ARG A N 1
ATOM 1305 C CA . ARG A 1 174 ? 24.792 9.419 -12.146 1.00 68.50 174 ARG A CA 1
ATOM 1306 C C . ARG A 1 174 ? 26.058 10.251 -11.903 1.00 68.50 174 ARG A C 1
ATOM 1308 O O . ARG A 1 174 ? 26.898 10.351 -12.791 1.00 68.50 174 ARG A O 1
ATOM 1315 N N . SER A 1 175 ? 26.203 10.832 -10.713 1.00 64.12 175 SER A N 1
ATOM 1316 C CA . SER A 1 175 ? 27.382 11.618 -10.321 1.00 64.12 175 SER A CA 1
ATOM 1317 C C . SER A 1 175 ? 28.641 10.749 -10.192 1.00 64.12 175 SER A C 1
ATOM 1319 O O . SER A 1 175 ? 29.714 11.134 -10.650 1.00 64.12 175 SER A O 1
ATOM 1321 N N . PHE A 1 176 ? 28.516 9.540 -9.636 1.00 60.22 176 PHE A N 1
ATOM 1322 C CA . PHE A 1 176 ? 29.620 8.578 -9.564 1.00 60.22 176 PHE A CA 1
ATOM 1323 C C . PHE A 1 176 ? 30.039 8.070 -10.950 1.00 60.22 176 PHE A C 1
ATOM 1325 O O . PHE A 1 176 ? 31.236 7.994 -11.220 1.00 60.22 176 PHE A O 1
ATOM 1332 N N . ALA A 1 177 ? 29.083 7.815 -11.852 1.00 58.34 177 ALA A N 1
ATOM 1333 C CA . ALA A 1 177 ? 29.370 7.428 -13.236 1.00 58.34 177 ALA A CA 1
ATOM 1334 C C . ALA A 1 177 ? 30.095 8.530 -14.041 1.00 58.34 177 ALA A C 1
ATOM 1336 O O . ALA A 1 177 ? 30.897 8.227 -14.918 1.00 58.34 177 ALA A O 1
ATOM 1337 N N . ALA A 1 178 ? 29.869 9.811 -13.725 1.00 57.62 178 ALA A N 1
ATOM 1338 C CA . ALA A 1 178 ? 30.533 10.935 -14.393 1.00 57.62 178 ALA A CA 1
ATOM 1339 C C . ALA A 1 178 ? 32.018 11.118 -14.001 1.00 57.62 178 ALA A C 1
ATOM 1341 O O . ALA A 1 178 ? 32.753 11.792 -14.717 1.00 57.62 178 ALA A O 1
ATOM 1342 N N . ASN A 1 179 ? 32.480 10.512 -12.898 1.00 54.66 179 ASN A N 1
ATOM 1343 C CA . ASN A 1 179 ? 33.849 10.657 -12.376 1.00 54.66 179 ASN A CA 1
ATOM 1344 C C . ASN A 1 179 ? 34.840 9.582 -12.882 1.00 54.66 179 ASN A C 1
ATOM 1346 O O . ASN A 1 179 ? 35.862 9.333 -12.246 1.00 54.66 179 ASN A O 1
ATOM 1350 N N . GLY A 1 180 ? 34.575 8.954 -14.033 1.00 46.78 180 GLY A N 1
ATOM 1351 C CA . GLY A 1 180 ? 35.559 8.117 -14.741 1.00 46.78 180 GLY A CA 1
ATOM 1352 C C . GLY A 1 180 ? 35.724 6.682 -14.228 1.00 46.78 180 GLY A C 1
ATOM 1353 O O . GLY A 1 180 ? 36.619 5.978 -14.686 1.00 46.78 180 GLY A O 1
ATOM 1354 N N . HIS A 1 181 ? 34.867 6.218 -13.316 1.00 49.25 181 HIS A N 1
ATOM 1355 C CA . HIS A 1 181 ? 34.654 4.785 -13.133 1.00 49.25 181 HIS A CA 1
ATOM 1356 C C . HIS A 1 181 ? 33.543 4.363 -14.092 1.00 49.25 181 HIS A C 1
ATOM 1358 O O . HIS A 1 181 ? 32.381 4.698 -13.864 1.00 49.25 181 HIS A O 1
ATOM 1364 N N . ASP A 1 182 ? 33.907 3.638 -15.153 1.00 42.41 182 ASP A N 1
ATOM 1365 C CA . ASP A 1 182 ? 32.992 2.984 -16.092 1.00 42.41 182 ASP A CA 1
ATOM 1366 C C . ASP A 1 182 ? 32.122 1.939 -15.369 1.00 42.41 182 ASP A C 1
ATOM 1368 O O . ASP A 1 182 ? 32.239 0.733 -15.570 1.00 42.41 182 ASP A O 1
ATOM 1372 N N . ILE A 1 183 ? 31.178 2.388 -14.543 1.00 46.91 183 ILE A N 1
ATOM 1373 C CA . ILE A 1 183 ? 29.975 1.622 -14.214 1.00 46.91 183 ILE A CA 1
ATOM 1374 C C . ILE A 1 183 ? 28.974 1.876 -15.349 1.00 46.91 183 ILE A C 1
ATOM 1376 O O . ILE A 1 183 ? 27.839 2.300 -15.154 1.00 46.91 183 ILE A O 1
ATOM 1380 N N . ALA A 1 184 ? 29.420 1.631 -16.580 1.00 39.62 184 ALA A N 1
ATOM 1381 C CA . ALA A 1 184 ? 28.641 1.756 -17.807 1.00 39.62 184 ALA A CA 1
ATOM 1382 C C . ALA A 1 184 ? 27.676 0.566 -18.008 1.00 39.62 184 ALA A C 1
ATOM 1384 O O . ALA A 1 184 ? 27.263 0.272 -19.126 1.00 39.62 184 ALA A O 1
ATOM 1385 N N . SER A 1 185 ? 27.310 -0.150 -16.939 1.00 41.69 185 SER A N 1
ATOM 1386 C CA . SER A 1 185 ? 26.398 -1.304 -17.010 1.00 41.69 185 SER A CA 1
ATOM 1387 C C . SER A 1 185 ? 25.320 -1.334 -15.927 1.00 41.69 185 SER A C 1
ATOM 1389 O O . SER A 1 185 ? 24.403 -2.139 -16.025 1.00 41.69 185 SER A O 1
ATOM 1391 N N . SER A 1 186 ? 25.358 -0.435 -14.941 1.00 45.62 186 SER A N 1
ATOM 1392 C CA . SER A 1 186 ? 24.285 -0.316 -13.946 1.00 45.62 186 SER A CA 1
ATOM 1393 C C . SER A 1 186 ? 23.387 0.865 -14.292 1.00 45.62 186 SER A C 1
ATOM 1395 O O . SER A 1 186 ? 23.174 1.763 -13.477 1.00 45.62 186 SER A O 1
ATOM 1397 N N . SER A 1 187 ? 22.864 0.897 -15.523 1.00 56.25 187 SER A N 1
ATOM 1398 C CA . SER A 1 187 ? 21.627 1.632 -15.773 1.00 56.25 187 SER A CA 1
ATOM 1399 C C . SER A 1 187 ? 20.638 1.165 -14.713 1.00 56.25 187 SER A C 1
ATOM 1401 O O . SER A 1 187 ? 20.385 -0.035 -14.616 1.00 56.25 187 SER A O 1
ATOM 1403 N N . VAL A 1 188 ? 20.153 2.081 -13.871 1.00 63.38 188 VAL A N 1
ATOM 1404 C CA . VAL A 1 188 ? 19.097 1.782 -12.897 1.00 63.38 188 VAL A CA 1
ATOM 1405 C C . VAL A 1 188 ? 18.017 1.015 -13.655 1.00 63.38 188 VAL A C 1
ATOM 1407 O O . VAL A 1 188 ? 17.426 1.566 -14.580 1.00 63.38 188 VAL A O 1
ATOM 1410 N N . ASN A 1 189 ? 17.852 -0.276 -13.353 1.00 75.56 189 ASN A N 1
ATOM 1411 C CA . ASN A 1 189 ? 16.924 -1.141 -14.071 1.00 75.56 189 ASN A CA 1
ATOM 1412 C C . ASN A 1 189 ? 15.516 -0.761 -13.616 1.00 75.56 189 ASN A C 1
ATOM 1414 O O . ASN A 1 189 ? 14.995 -1.347 -12.673 1.00 75.56 189 ASN A O 1
ATOM 1418 N N . ILE A 1 190 ? 14.946 0.270 -14.245 1.00 76.19 190 ILE A N 1
ATOM 1419 C CA . ILE A 1 190 ? 13.654 0.856 -13.870 1.00 76.19 190 ILE A CA 1
ATOM 1420 C C . ILE A 1 190 ? 12.567 -0.227 -13.872 1.00 76.19 190 ILE A C 1
ATOM 1422 O O . ILE A 1 190 ? 11.788 -0.303 -12.926 1.00 76.19 190 ILE A O 1
ATOM 1426 N N . GLY A 1 191 ? 12.572 -1.118 -14.872 1.00 79.75 191 GLY A N 1
ATOM 1427 C CA . GLY A 1 191 ? 11.659 -2.262 -14.926 1.00 79.75 191 GLY A CA 1
ATOM 1428 C C . GLY A 1 191 ? 11.834 -3.213 -13.739 1.00 79.75 191 GLY A C 1
ATOM 1429 O O . GLY A 1 191 ? 10.857 -3.586 -13.097 1.00 79.75 191 GLY A O 1
ATOM 1430 N N . GLY A 1 192 ? 13.076 -3.546 -13.379 1.00 83.56 192 GLY A N 1
ATOM 1431 C CA . GLY A 1 192 ? 13.392 -4.331 -12.181 1.00 83.56 192 GLY A CA 1
ATOM 1432 C C . GLY A 1 192 ? 12.981 -3.635 -10.879 1.00 83.56 192 GLY A C 1
ATOM 1433 O O . GLY A 1 192 ? 12.417 -4.266 -9.991 1.00 83.56 192 GLY A O 1
ATOM 1434 N N . SER A 1 193 ? 13.182 -2.324 -10.764 1.00 82.94 193 SER A N 1
ATOM 1435 C CA . SER A 1 193 ? 12.763 -1.556 -9.588 1.00 82.94 193 SER A CA 1
ATOM 1436 C C . SER A 1 193 ? 11.239 -1.501 -9.436 1.00 82.94 193 SER A C 1
ATOM 1438 O O . SER A 1 193 ? 10.737 -1.701 -8.331 1.00 82.94 193 SER A O 1
ATOM 1440 N N . LEU A 1 194 ? 10.494 -1.316 -10.531 1.00 81.88 194 LEU A N 1
ATOM 1441 C CA . LEU A 1 194 ? 9.028 -1.398 -10.522 1.00 81.88 194 LEU A CA 1
ATOM 1442 C C . LEU A 1 194 ? 8.538 -2.822 -10.216 1.00 81.88 194 LEU A C 1
ATOM 1444 O O . LEU A 1 194 ? 7.567 -2.981 -9.481 1.00 81.88 194 LEU A O 1
ATOM 1448 N N . ALA A 1 195 ? 9.229 -3.858 -10.703 1.00 88.25 195 ALA A N 1
ATOM 1449 C CA . ALA A 1 195 ? 8.920 -5.252 -10.374 1.00 88.25 195 ALA A CA 1
ATOM 1450 C C . ALA A 1 195 ? 9.114 -5.543 -8.878 1.00 88.25 195 ALA A C 1
ATOM 1452 O O . ALA A 1 195 ? 8.282 -6.203 -8.259 1.00 88.25 195 ALA A O 1
ATOM 1453 N N . PHE A 1 196 ? 10.186 -5.014 -8.285 1.00 87.44 196 PHE A N 1
ATOM 1454 C CA . PHE A 1 196 ? 10.442 -5.088 -6.848 1.00 87.44 196 PHE A CA 1
ATOM 1455 C C . PHE A 1 196 ? 9.342 -4.398 -6.031 1.00 87.44 196 PHE A C 1
ATOM 1457 O O . PHE A 1 196 ? 8.814 -4.996 -5.092 1.00 87.44 196 PHE A O 1
ATOM 1464 N N . VAL A 1 197 ? 8.942 -3.183 -6.424 1.00 85.25 197 VAL A N 1
ATOM 1465 C CA . VAL A 1 197 ? 7.825 -2.457 -5.795 1.00 85.25 197 VAL A CA 1
ATOM 1466 C C . VAL A 1 197 ? 6.518 -3.247 -5.910 1.00 85.25 197 VAL A C 1
ATOM 1468 O O . VAL A 1 197 ? 5.848 -3.457 -4.899 1.00 85.25 197 VAL A O 1
ATOM 1471 N N . ALA A 1 198 ? 6.195 -3.766 -7.100 1.00 87.06 198 ALA A N 1
ATOM 1472 C CA . ALA A 1 198 ? 5.019 -4.610 -7.310 1.00 87.06 198 ALA A CA 1
ATOM 1473 C C . ALA A 1 198 ? 5.036 -5.858 -6.415 1.00 87.06 198 ALA A C 1
ATOM 1475 O O . ALA A 1 198 ? 3.997 -6.238 -5.879 1.00 87.06 198 ALA A O 1
ATOM 1476 N N . GLY A 1 199 ? 6.210 -6.467 -6.218 1.00 90.12 199 GLY A N 1
ATOM 1477 C CA . GLY A 1 199 ? 6.399 -7.599 -5.313 1.00 90.12 199 GLY A CA 1
ATOM 1478 C C . GLY A 1 199 ? 6.021 -7.268 -3.869 1.00 90.12 199 GLY A C 1
ATOM 1479 O O . GLY A 1 199 ? 5.247 -8.007 -3.264 1.00 90.12 199 GLY A O 1
ATOM 1480 N N . ILE A 1 200 ? 6.503 -6.137 -3.335 1.00 86.94 200 ILE A N 1
ATOM 1481 C CA . ILE A 1 200 ? 6.155 -5.680 -1.976 1.00 86.94 200 ILE A CA 1
ATOM 1482 C C . ILE A 1 200 ? 4.654 -5.392 -1.872 1.00 86.94 200 ILE A C 1
ATOM 1484 O O . ILE A 1 200 ? 3.985 -5.916 -0.982 1.00 86.94 200 ILE A O 1
ATOM 1488 N N . MET A 1 201 ? 4.115 -4.578 -2.784 1.00 86.62 201 MET A N 1
ATOM 1489 C CA . MET A 1 201 ? 2.719 -4.135 -2.718 1.00 86.62 201 MET A CA 1
ATOM 1490 C C . MET A 1 201 ? 1.734 -5.307 -2.834 1.00 86.62 201 MET A C 1
ATOM 1492 O O . MET A 1 201 ? 0.711 -5.333 -2.142 1.00 86.62 201 MET A O 1
ATOM 1496 N N . MET A 1 202 ? 2.055 -6.304 -3.666 1.00 89.44 202 MET A N 1
ATOM 1497 C CA . MET A 1 202 ? 1.248 -7.515 -3.799 1.00 89.44 202 MET A CA 1
ATOM 1498 C C . MET A 1 202 ? 1.305 -8.375 -2.537 1.00 89.44 202 MET A C 1
ATOM 1500 O O . MET A 1 202 ? 0.268 -8.856 -2.082 1.00 89.44 202 MET A O 1
ATOM 1504 N N . ALA A 1 203 ? 2.493 -8.526 -1.947 1.00 88.31 203 ALA A N 1
ATOM 1505 C CA . ALA A 1 203 ? 2.674 -9.288 -0.718 1.00 88.31 203 ALA A CA 1
ATOM 1506 C C . ALA A 1 203 ? 1.887 -8.686 0.447 1.00 88.31 203 ALA A C 1
ATOM 1508 O O . ALA A 1 203 ? 1.104 -9.387 1.082 1.00 88.31 203 ALA A O 1
ATOM 1509 N N . VAL A 1 204 ? 2.009 -7.373 0.660 1.00 81.62 204 VAL A N 1
ATOM 1510 C CA . VAL A 1 204 ? 1.256 -6.659 1.702 1.00 81.62 204 VAL A CA 1
ATOM 1511 C C . VAL A 1 204 ? -0.252 -6.782 1.471 1.00 81.62 204 VAL A C 1
ATOM 1513 O O . VAL A 1 204 ? -1.002 -7.081 2.398 1.00 81.62 204 VAL A O 1
ATOM 1516 N N . SER A 1 205 ? -0.716 -6.617 0.229 1.00 83.88 205 SER A N 1
ATOM 1517 C CA . SER A 1 205 ? -2.150 -6.700 -0.066 1.00 83.88 205 SER A CA 1
ATOM 1518 C C . SER A 1 205 ? -2.726 -8.091 0.213 1.00 83.88 205 SER A C 1
ATOM 1520 O O . SER A 1 205 ? -3.797 -8.210 0.806 1.00 83.88 205 SER A O 1
ATOM 1522 N N . ILE A 1 206 ? -2.023 -9.144 -0.211 1.00 87.31 206 ILE A N 1
ATOM 1523 C CA . ILE A 1 206 ? -2.505 -10.525 -0.095 1.00 87.31 206 ILE A CA 1
ATOM 1524 C C . ILE A 1 206 ? -2.382 -11.043 1.333 1.00 87.31 206 ILE A C 1
ATOM 1526 O O . ILE A 1 206 ? -3.289 -11.719 1.813 1.00 87.31 206 ILE A O 1
ATOM 1530 N N . CYS A 1 207 ? -1.259 -10.770 1.988 1.00 84.50 207 CYS A N 1
ATOM 1531 C CA . CYS A 1 207 ? -0.928 -11.405 3.254 1.00 84.50 207 CYS A CA 1
ATOM 1532 C C . CYS A 1 207 ? -1.384 -10.599 4.473 1.00 84.50 207 CYS A C 1
ATOM 1534 O O . CYS A 1 207 ? -1.573 -11.196 5.525 1.00 84.50 207 CYS A O 1
ATOM 1536 N N . GLU A 1 208 ? -1.593 -9.285 4.342 1.00 77.44 208 GLU A N 1
ATOM 1537 C CA . GLU A 1 208 ? -2.013 -8.432 5.463 1.00 77.44 208 GLU A CA 1
ATOM 1538 C C . GLU A 1 208 ? -3.421 -7.876 5.245 1.00 77.44 208 GLU A C 1
ATOM 1540 O O . GLU A 1 208 ? -4.325 -8.136 6.037 1.00 77.44 208 GLU A O 1
ATOM 1545 N N . LEU A 1 209 ? -3.641 -7.149 4.143 1.00 79.44 209 LEU A N 1
ATOM 1546 C CA . LEU A 1 209 ? -4.888 -6.397 3.955 1.00 79.44 209 LEU A CA 1
ATOM 1547 C C . LEU A 1 209 ? -6.103 -7.306 3.742 1.00 79.44 209 LEU A C 1
ATOM 1549 O O . LEU A 1 209 ? -7.158 -7.061 4.325 1.00 79.44 209 LEU A O 1
ATOM 1553 N N . ILE A 1 210 ? -5.974 -8.363 2.932 1.00 86.25 210 ILE A N 1
ATOM 1554 C CA . ILE A 1 210 ? -7.077 -9.310 2.708 1.00 86.25 210 ILE A CA 1
ATOM 1555 C C . ILE A 1 210 ? -7.441 -10.065 4.001 1.00 86.25 210 ILE A C 1
ATOM 1557 O O . ILE A 1 210 ? -8.625 -10.072 4.346 1.00 86.25 210 ILE A O 1
ATOM 1561 N N . PRO A 1 211 ? -6.495 -10.673 4.747 1.00 83.44 211 PRO A N 1
ATOM 1562 C CA . PRO A 1 211 ? -6.809 -11.334 6.012 1.00 83.44 211 PRO A CA 1
ATOM 1563 C C . PRO A 1 211 ? -7.445 -10.401 7.041 1.00 83.44 211 PRO A C 1
ATOM 1565 O O . PRO A 1 211 ? -8.457 -10.772 7.632 1.00 83.44 211 PRO A O 1
ATOM 1568 N N . GLN A 1 212 ? -6.935 -9.175 7.190 1.00 77.62 212 GLN A N 1
ATOM 1569 C CA . GLN A 1 212 ? -7.523 -8.190 8.103 1.00 77.62 212 GLN A CA 1
ATOM 1570 C C . GLN A 1 212 ? -8.948 -7.800 7.689 1.00 77.62 212 GLN A C 1
ATOM 1572 O O . GLN A 1 212 ? -9.845 -7.747 8.529 1.00 77.62 212 GLN A O 1
ATOM 1577 N N . ALA A 1 213 ? -9.199 -7.600 6.392 1.00 81.56 213 ALA A N 1
ATOM 1578 C CA . ALA A 1 213 ? -10.547 -7.330 5.894 1.00 81.56 213 ALA A CA 1
ATOM 1579 C C . ALA A 1 213 ? -11.508 -8.512 6.142 1.00 81.56 213 ALA A C 1
ATOM 1581 O O . ALA A 1 213 ? -12.687 -8.306 6.427 1.00 81.56 213 ALA A O 1
ATOM 1582 N N . LEU A 1 214 ? -11.015 -9.754 6.076 1.00 84.75 214 LEU A N 1
ATOM 1583 C CA . LEU A 1 214 ? -11.794 -10.951 6.416 1.00 84.75 214 LEU A CA 1
ATOM 1584 C C . LEU A 1 214 ? -12.050 -11.089 7.922 1.00 84.75 214 LEU A C 1
ATOM 1586 O O . LEU A 1 214 ? -13.086 -11.626 8.312 1.00 84.75 214 LEU A O 1
ATOM 1590 N N . GLU A 1 215 ? -11.134 -10.636 8.775 1.00 80.12 215 GLU A N 1
ATOM 1591 C CA . GLU A 1 215 ? -11.359 -10.578 10.222 1.00 80.12 215 GLU A CA 1
ATOM 1592 C C . GLU A 1 215 ? -12.426 -9.543 10.570 1.00 80.12 215 GLU A C 1
ATOM 1594 O O . GLU A 1 215 ? -13.391 -9.886 11.250 1.00 80.12 215 GLU A O 1
ATOM 1599 N N . GLN A 1 216 ? -12.342 -8.340 9.997 1.00 76.25 216 GLN A N 1
ATOM 1600 C CA . GLN A 1 216 ? -13.379 -7.311 10.139 1.00 76.25 216 GLN A CA 1
ATOM 1601 C C . GLN A 1 216 ? -14.746 -7.786 9.629 1.00 76.25 216 GLN A C 1
ATOM 1603 O O . GLN A 1 216 ? -15.777 -7.485 10.225 1.00 76.25 216 GLN A O 1
ATOM 1608 N N . GLN A 1 217 ? -14.770 -8.585 8.559 1.00 82.31 217 GLN A N 1
ATOM 1609 C CA . GLN A 1 217 ? -16.003 -9.167 8.030 1.00 82.31 217 GLN A CA 1
ATOM 1610 C C . GLN A 1 217 ? -16.723 -10.079 9.035 1.00 82.31 217 GLN A C 1
ATOM 1612 O O . GLN A 1 217 ? -17.942 -10.202 8.959 1.00 82.31 217 GLN A O 1
ATOM 1617 N N . LYS A 1 218 ? -16.004 -10.722 9.967 1.00 82.06 218 LYS A N 1
ATOM 1618 C CA . LYS A 1 218 ? -16.624 -11.569 11.004 1.00 82.06 218 LYS A CA 1
ATOM 1619 C C . LYS A 1 218 ? -17.354 -10.752 12.068 1.00 82.06 218 LYS A C 1
ATOM 1621 O O . LYS A 1 218 ? -18.254 -11.285 12.709 1.00 82.06 218 LYS A O 1
ATOM 1626 N N . GLU A 1 219 ? -16.941 -9.504 12.265 1.00 77.56 219 GLU A N 1
ATOM 1627 C CA . GLU A 1 219 ? -17.520 -8.573 13.239 1.00 77.56 219 GLU A CA 1
ATOM 1628 C C . GLU A 1 219 ? -18.599 -7.671 12.619 1.00 77.56 219 GLU A C 1
ATOM 1630 O O . GLU A 1 219 ? -19.361 -7.034 13.339 1.00 77.56 219 GLU A O 1
ATOM 1635 N N . SER A 1 220 ? -18.680 -7.621 11.287 1.00 78.69 220 SER A N 1
ATOM 1636 C CA . SER A 1 220 ? -19.669 -6.837 10.545 1.00 78.69 220 SER A CA 1
ATOM 1637 C C . SER A 1 220 ? -21.053 -7.496 10.555 1.00 78.69 220 SER A C 1
ATOM 1639 O O . SER A 1 220 ? -21.183 -8.697 10.315 1.00 78.69 220 SER A O 1
ATOM 1641 N N . ASP A 1 221 ? -22.101 -6.686 10.739 1.00 82.00 221 ASP A N 1
ATOM 1642 C CA . ASP A 1 221 ? -23.499 -7.121 10.599 1.00 82.00 221 ASP A CA 1
ATOM 1643 C C . ASP A 1 221 ? -23.878 -7.437 9.136 1.00 82.00 221 ASP A C 1
ATOM 1645 O O . ASP A 1 221 ? -24.816 -8.200 8.884 1.00 82.00 221 ASP A O 1
ATOM 1649 N N . ASP A 1 222 ? -23.170 -6.859 8.156 1.00 87.06 222 ASP A N 1
ATOM 1650 C CA . ASP A 1 222 ? -23.430 -7.086 6.730 1.00 87.06 222 ASP A CA 1
ATOM 1651 C C . ASP A 1 222 ? -22.575 -8.249 6.187 1.00 87.06 222 ASP A C 1
ATOM 1653 O O . ASP A 1 222 ? -21.354 -8.111 6.058 1.00 87.06 222 ASP A O 1
ATOM 1657 N N . PRO A 1 223 ? -23.177 -9.380 5.765 1.00 85.38 223 PRO A N 1
ATOM 1658 C CA . PRO A 1 223 ? -22.442 -10.522 5.217 1.00 85.38 223 PRO A CA 1
ATOM 1659 C C . PRO A 1 223 ? -21.729 -10.233 3.885 1.00 85.38 223 PRO A C 1
ATOM 1661 O O . PRO A 1 223 ? -20.905 -11.041 3.452 1.00 85.38 223 PRO A O 1
ATOM 1664 N N . ASN A 1 224 ? -22.028 -9.109 3.225 1.00 88.50 224 ASN A N 1
ATOM 1665 C CA . ASN A 1 224 ? -21.467 -8.751 1.924 1.00 88.50 224 ASN A CA 1
ATOM 1666 C C . ASN A 1 224 ? -20.486 -7.572 1.969 1.00 88.50 224 ASN A C 1
ATOM 1668 O O . ASN A 1 224 ? -20.010 -7.165 0.901 1.00 88.50 224 ASN A O 1
ATOM 1672 N N . SER A 1 225 ? -20.145 -7.024 3.143 1.00 84.81 225 SER A N 1
ATOM 1673 C CA . SER A 1 225 ? -19.291 -5.829 3.222 1.00 84.81 225 SER A CA 1
ATOM 1674 C C . SER A 1 225 ? -17.907 -6.035 2.591 1.00 84.81 225 SER A C 1
ATOM 1676 O O . SER A 1 225 ? -17.449 -5.175 1.840 1.00 84.81 225 SER A O 1
ATOM 1678 N N . PHE A 1 226 ? -17.288 -7.206 2.774 1.00 88.19 226 PHE A N 1
ATOM 1679 C CA . PHE A 1 226 ? -16.012 -7.565 2.146 1.00 88.19 226 PHE A CA 1
ATOM 1680 C C . PHE A 1 226 ? -16.096 -7.577 0.613 1.00 88.19 226 PHE A C 1
ATOM 1682 O O . PHE A 1 226 ? -15.308 -6.917 -0.067 1.00 88.19 226 PHE A O 1
ATOM 1689 N N . ASN A 1 227 ? -17.085 -8.285 0.057 1.00 88.94 227 ASN A N 1
ATOM 1690 C CA . ASN A 1 227 ? -17.273 -8.382 -1.394 1.00 88.94 227 ASN A CA 1
ATOM 1691 C C . ASN A 1 227 ? -17.581 -7.011 -2.005 1.00 88.94 227 ASN A C 1
ATOM 1693 O O . ASN A 1 227 ? -17.037 -6.656 -3.050 1.00 88.94 227 ASN A O 1
ATOM 1697 N N . THR A 1 228 ? -18.420 -6.227 -1.327 1.00 88.38 228 THR A N 1
ATOM 1698 C CA . THR A 1 228 ? -18.758 -4.861 -1.738 1.00 88.38 228 THR A CA 1
ATOM 1699 C C . THR A 1 228 ? -17.518 -3.973 -1.725 1.00 88.38 228 THR A C 1
ATOM 1701 O O . THR A 1 228 ? -17.291 -3.245 -2.688 1.00 88.38 228 THR A O 1
ATOM 1704 N N . GLY A 1 229 ? -16.672 -4.087 -0.697 1.00 87.00 229 GLY A N 1
ATOM 1705 C CA . GLY A 1 229 ? -15.397 -3.379 -0.607 1.00 87.00 229 GLY A CA 1
ATOM 1706 C C . GLY A 1 229 ? -14.441 -3.723 -1.751 1.00 87.00 229 GLY A C 1
ATOM 1707 O O . GLY A 1 229 ? -13.908 -2.814 -2.386 1.00 87.00 229 GLY A O 1
ATOM 1708 N N . ILE A 1 230 ? -14.276 -5.012 -2.078 1.00 87.94 230 ILE A N 1
ATOM 1709 C CA . ILE A 1 230 ? -13.437 -5.443 -3.211 1.00 87.94 230 ILE A CA 1
ATOM 1710 C C . ILE A 1 230 ? -13.967 -4.896 -4.538 1.00 87.94 230 ILE A C 1
ATOM 1712 O O . ILE A 1 230 ? -13.193 -4.345 -5.322 1.00 87.94 230 ILE A O 1
ATOM 1716 N N . VAL A 1 231 ? -15.271 -5.028 -4.801 1.00 90.62 231 VAL A N 1
ATOM 1717 C CA . VAL A 1 231 ? -15.870 -4.576 -6.067 1.00 90.62 231 VAL A CA 1
ATOM 1718 C C . VAL A 1 231 ? -15.798 -3.059 -6.187 1.00 90.62 231 VAL A C 1
ATOM 1720 O O . VAL A 1 231 ? -15.366 -2.555 -7.224 1.00 90.62 231 VAL A O 1
ATOM 1723 N N . LEU A 1 232 ? -16.180 -2.328 -5.140 1.00 88.12 232 LEU A N 1
ATOM 1724 C CA . LEU A 1 232 ? -16.146 -0.868 -5.132 1.00 88.12 232 LEU A CA 1
ATOM 1725 C C . LEU A 1 232 ? -14.711 -0.360 -5.283 1.00 88.12 232 LEU A C 1
ATOM 1727 O O . LEU A 1 232 ? -14.455 0.480 -6.141 1.00 88.12 232 LEU A O 1
ATOM 1731 N N . GLY A 1 233 ? -13.772 -0.910 -4.510 1.00 83.38 233 GLY A N 1
ATOM 1732 C CA . GLY A 1 233 ? -12.359 -0.549 -4.581 1.00 83.38 233 GLY A CA 1
ATOM 1733 C C . GLY A 1 233 ? -11.769 -0.833 -5.959 1.00 83.38 233 GLY A C 1
ATOM 1734 O O . GLY A 1 233 ? -11.167 0.050 -6.562 1.00 83.38 233 GLY A O 1
ATOM 1735 N N . GLY A 1 234 ? -12.000 -2.028 -6.509 1.00 84.75 234 GLY A N 1
ATOM 1736 C CA . GLY A 1 234 ? -11.563 -2.372 -7.861 1.00 84.75 234 GLY A CA 1
ATOM 1737 C C . GLY A 1 234 ? -12.161 -1.447 -8.922 1.00 84.75 234 GLY A C 1
ATOM 1738 O O . GLY A 1 234 ? -11.436 -0.967 -9.787 1.00 84.75 234 GLY A O 1
ATOM 1739 N N . THR A 1 235 ? -13.455 -1.139 -8.813 1.00 86.19 235 THR A N 1
ATOM 1740 C CA . THR A 1 235 ? -14.166 -0.260 -9.752 1.00 86.19 235 THR A CA 1
ATOM 1741 C C . THR A 1 235 ? -13.631 1.165 -9.705 1.00 86.19 235 THR A C 1
ATOM 1743 O O . THR A 1 235 ? -13.326 1.725 -10.752 1.00 86.19 235 THR A O 1
ATOM 1746 N N . VAL A 1 236 ? -13.476 1.749 -8.512 1.00 83.50 236 VAL A N 1
ATOM 1747 C CA . VAL A 1 236 ? -12.919 3.102 -8.348 1.00 83.50 236 VAL A CA 1
ATOM 1748 C C . VAL A 1 236 ? -11.528 3.182 -8.966 1.00 83.50 236 VAL A C 1
ATOM 1750 O O . VAL A 1 236 ? -11.242 4.142 -9.676 1.00 83.50 236 VAL A O 1
ATOM 1753 N N . MET A 1 237 ? -10.689 2.164 -8.761 1.00 79.62 237 MET A N 1
ATOM 1754 C CA . MET A 1 237 ? -9.324 2.169 -9.290 1.00 79.62 237 MET A CA 1
ATOM 1755 C C . MET A 1 237 ? -9.277 2.006 -10.806 1.00 79.62 237 MET A C 1
ATOM 1757 O O . MET A 1 237 ? -8.612 2.796 -11.465 1.00 79.62 237 MET A O 1
ATOM 1761 N N . VAL A 1 238 ? -10.044 1.070 -11.372 1.00 82.44 238 VAL A N 1
ATOM 1762 C CA . VAL A 1 238 ? -10.127 0.913 -12.833 1.00 82.44 238 VAL A CA 1
ATOM 1763 C C . VAL A 1 238 ? -10.696 2.172 -13.486 1.00 82.44 238 VAL A C 1
ATOM 1765 O O . VAL A 1 238 ? -10.166 2.627 -14.491 1.00 82.44 238 VAL A O 1
ATOM 1768 N N . LEU A 1 239 ? -11.752 2.768 -12.924 1.00 81.88 239 LEU A N 1
ATOM 1769 C CA . LEU A 1 239 ? -12.323 4.006 -13.463 1.00 81.88 239 LEU A CA 1
ATOM 1770 C C . LEU A 1 239 ? -11.340 5.170 -13.382 1.00 81.88 239 LEU A C 1
ATOM 1772 O O . LEU A 1 239 ? -11.275 5.971 -14.305 1.00 81.88 239 LEU A O 1
ATOM 1776 N N . THR A 1 240 ? -10.581 5.260 -12.293 1.00 74.25 240 THR A N 1
ATOM 1777 C CA . THR A 1 240 ? -9.542 6.278 -12.134 1.00 74.25 240 THR A CA 1
ATOM 1778 C C . THR A 1 240 ? -8.479 6.123 -13.219 1.00 74.25 240 THR A C 1
ATOM 1780 O O . THR A 1 240 ? -8.179 7.088 -13.913 1.00 74.25 240 THR A O 1
ATOM 1783 N N . GLU A 1 241 ? -7.983 4.908 -13.442 1.00 69.62 241 GLU A N 1
ATOM 1784 C CA . GLU A 1 241 ? -6.994 4.635 -14.489 1.00 69.62 241 GLU A CA 1
ATOM 1785 C C . GLU A 1 241 ? -7.548 4.868 -15.900 1.00 69.62 241 GLU A C 1
ATOM 1787 O O . GLU A 1 241 ? -6.854 5.453 -16.719 1.00 69.62 241 GLU A O 1
ATOM 1792 N N . LEU A 1 242 ? -8.79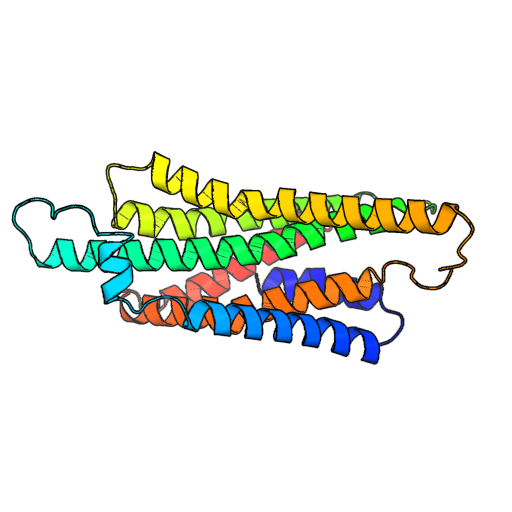8 4.488 -16.187 1.00 74.19 242 LEU A N 1
ATOM 1793 C CA . LEU A 1 242 ? -9.424 4.735 -17.494 1.00 74.19 242 LEU A CA 1
ATOM 1794 C C . LEU A 1 242 ? -9.656 6.228 -17.755 1.00 74.19 242 LEU A C 1
ATOM 1796 O O . LEU A 1 242 ? -9.403 6.708 -18.850 1.00 74.19 242 LEU A O 1
ATOM 1800 N N . CYS A 1 243 ? -10.122 6.976 -16.753 1.00 72.06 243 CYS A N 1
ATOM 1801 C CA . CYS A 1 243 ? -10.384 8.409 -16.897 1.00 72.06 243 CYS A CA 1
ATOM 1802 C C . CYS A 1 243 ? -9.106 9.249 -17.027 1.00 72.06 243 CYS A C 1
ATOM 1804 O O . CYS A 1 243 ? -9.188 10.392 -17.470 1.00 72.06 243 CYS A O 1
ATOM 1806 N N . ILE A 1 244 ? -7.962 8.731 -16.573 1.00 66.06 244 ILE A N 1
ATOM 1807 C CA . ILE A 1 244 ? -6.680 9.448 -16.593 1.00 66.06 244 ILE A CA 1
ATOM 1808 C C . ILE A 1 244 ? -5.760 8.909 -17.706 1.00 66.06 244 ILE A C 1
ATOM 1810 O O . ILE A 1 244 ? -4.894 9.639 -18.179 1.00 66.06 244 ILE A O 1
ATOM 1814 N N . GLY A 1 245 ? -5.927 7.647 -18.108 1.00 54.25 245 GLY A N 1
ATOM 1815 C CA . GLY A 1 245 ? -5.071 6.927 -19.053 1.00 54.25 245 GLY A CA 1
ATOM 1816 C C . GLY A 1 245 ? -5.300 7.216 -20.541 1.00 54.25 245 GLY A C 1
ATOM 1817 O O . GLY A 1 245 ? -4.464 6.794 -21.340 1.00 54.25 245 GLY A O 1
ATOM 1818 N N . ASP A 1 246 ? -6.374 7.931 -20.894 1.00 39.25 246 ASP A N 1
ATOM 1819 C CA . ASP A 1 246 ? -6.690 8.429 -22.249 1.00 39.25 246 ASP A CA 1
ATOM 1820 C C . ASP A 1 246 ? -6.244 9.894 -22.447 1.00 39.25 246 ASP A C 1
ATOM 1822 O O . ASP A 1 246 ? -5.756 10.225 -23.557 1.00 39.25 246 ASP A O 1
#

Secondary structure (DSSP, 8-state):
-HHHIIIIIHHHHHHT-S-HHHHHHHHHHHHHHHHHHHHHHHTSPPHHHHHHHS-PPPPPTT-HHHHHHHHHHHHHHHHHHHHHHHHHHHHHHHHHHHHHHHHT--SSS-THHHHHHHHHHHHHHHHHHHHHHHHHHHHH-TT-HHHHHHHHHHHHTHHHHHHHHHHHHHHHHHHHHHTT---TT----HHHHHHHHHHHHHHHIIIIIHHHHHHHHHH-S-TTHHHHHHHHHHHHHHHHHHHHH-

InterPro domains:
  IPR003689 Zinc/iron permease [PF02535] (77-239)

Organism: NCBI:txid267567